Protein AF-A0A972YXL7-F1 (afdb_monomer)

Secondary structure (DSSP, 8-state):
--HHHHHHHHHSSSS--------PPPS--EEEEEEEEEEEEEEE-S-BS--EEEEEETTTTEEEEEEEESSSSEEEEES-TTSTTEEEEEEEETT-EEEEEEEEEEE----TTB--EEEEEEEEEEEEEETTPPPPPP-GGG-EEEEEEEEPPP--SSEETTEETT-EEEEEPPPTT-EEETTTTEEEEEEEETTEEEEEEEEEEESSSS--SEEPPHHHHTTSTTPPTT-EEEEE-TTEEEEEEEEEEEEEEPPP-HHHHHHHHHHHHHHH--

Mean predicted aligned error: 9.17 Å

Solvent-accessible surface area (backbone atoms only — not comparable to full-atom values): 14787 Å² total; per-residue (Å²): 130,72,66,66,56,54,53,55,66,60,60,69,66,74,73,72,74,72,80,78,76,76,61,76,76,73,92,66,56,34,30,27,40,40,31,41,35,23,43,72,42,72,45,62,47,83,60,43,63,49,72,50,74,41,58,56,11,82,89,78,72,17,28,15,30,46,33,24,9,60,81,82,35,54,27,34,44,31,43,22,83,87,44,35,15,50,38,73,51,68,62,43,46,56,68,46,74,42,78,63,42,40,39,35,37,35,35,37,77,51,66,91,61,33,22,40,63,36,37,36,24,43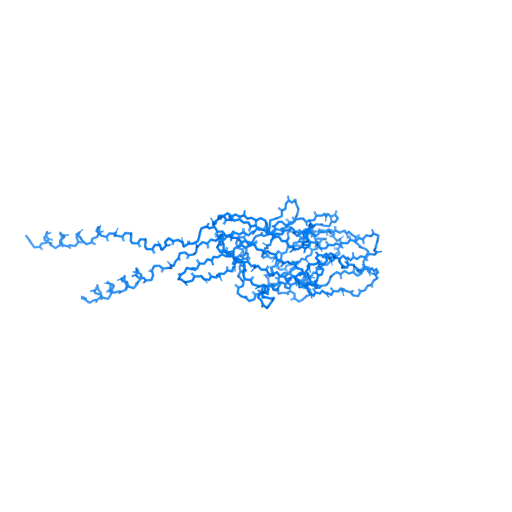,33,37,36,75,50,76,41,51,45,99,50,85,80,76,84,88,60,75,89,69,38,44,50,34,42,32,44,43,34,84,46,68,83,44,89,57,71,39,65,87,41,58,41,26,31,28,39,41,37,51,49,74,37,93,77,49,44,75,40,69,89,79,26,28,40,37,35,74,52,69,59,91,94,46,41,34,36,40,36,39,34,44,44,48,78,81,48,58,51,40,42,30,61,41,42,51,69,50,24,75,73,35,89,90,53,50,78,65,32,38,25,37,43,37,51,67,69,33,76,24,38,28,38,32,30,38,29,41,35,80,49,74,72,76,62,56,68,57,55,50,50,50,50,54,52,49,51,59,67,65,69,114

Structure (mmCIF, N/CA/C/O backbone):
data_AF-A0A972YXL7-F1
#
_entry.id   AF-A0A972YXL7-F1
#
loop_
_atom_site.group_PDB
_atom_site.id
_atom_site.type_symbol
_atom_site.label_atom_id
_atom_site.label_alt_id
_atom_site.label_comp_id
_atom_site.label_asym_id
_atom_site.label_entity_id
_atom_site.label_seq_id
_atom_site.pdbx_PDB_ins_code
_atom_site.Cartn_x
_atom_site.Cartn_y
_atom_site.Cartn_z
_atom_site.occupancy
_atom_site.B_iso_or_equiv
_atom_site.auth_seq_id
_atom_site.auth_comp_id
_atom_site.auth_asym_id
_atom_site.auth_atom_id
_atom_site.pdbx_PDB_model_num
ATOM 1 N N . MET A 1 1 ? -70.924 -20.366 12.756 1.00 48.38 1 MET A N 1
ATOM 2 C CA . MET A 1 1 ? -70.260 -19.704 13.907 1.00 48.38 1 MET A CA 1
ATOM 3 C C . MET A 1 1 ? -68.876 -20.276 14.280 1.00 48.38 1 MET A C 1
ATOM 5 O O . MET A 1 1 ? -68.254 -19.732 15.182 1.00 48.38 1 MET A O 1
ATOM 9 N N . ASN A 1 2 ? -68.352 -21.305 13.585 1.00 50.56 2 ASN A N 1
ATOM 10 C CA . ASN A 1 2 ? -67.048 -21.934 13.899 1.00 50.56 2 ASN A CA 1
ATOM 11 C C . ASN A 1 2 ? -65.896 -21.585 12.935 1.00 50.56 2 ASN A C 1
ATOM 13 O O . ASN A 1 2 ? -64.737 -21.816 13.260 1.00 50.56 2 ASN A O 1
ATOM 17 N N . THR A 1 3 ? -66.183 -21.009 11.769 1.00 49.25 3 THR A N 1
ATOM 18 C CA . THR A 1 3 ? -65.178 -20.580 10.777 1.00 49.25 3 THR A CA 1
ATOM 19 C C . THR A 1 3 ? -64.685 -19.152 11.020 1.00 49.25 3 THR A C 1
ATOM 21 O O . THR A 1 3 ? -63.499 -18.880 10.868 1.00 49.25 3 THR A O 1
ATOM 24 N N . LEU A 1 4 ? -65.556 -18.268 11.517 1.00 41.12 4 LEU A N 1
ATOM 25 C CA . LEU A 1 4 ? -65.207 -16.882 11.847 1.00 41.12 4 LEU A CA 1
ATOM 26 C C . LEU A 1 4 ? -64.297 -16.778 13.087 1.00 41.12 4 LEU A C 1
ATOM 28 O O . LEU A 1 4 ? -63.376 -15.971 13.105 1.00 41.12 4 LEU A O 1
ATOM 32 N N . LYS A 1 5 ? -64.475 -17.660 14.085 1.00 39.97 5 LYS A N 1
ATOM 33 C CA . LYS A 1 5 ? -63.556 -17.751 15.236 1.00 39.97 5 LYS A CA 1
ATOM 34 C C . LYS A 1 5 ? -62.147 -18.186 14.813 1.00 39.97 5 LYS A C 1
ATOM 36 O O . LYS A 1 5 ? -61.184 -17.612 15.303 1.00 39.97 5 LYS A O 1
ATOM 41 N N . LYS A 1 6 ? -62.023 -19.125 13.863 1.00 43.28 6 LYS A N 1
ATOM 42 C CA . LYS A 1 6 ? -60.723 -19.607 13.356 1.00 43.28 6 LYS A CA 1
ATOM 43 C C . LYS A 1 6 ? -59.966 -18.547 12.552 1.00 43.28 6 LYS A C 1
ATOM 45 O O . LYS A 1 6 ? -58.754 -18.451 12.695 1.00 43.28 6 LYS A O 1
ATOM 50 N N . PHE A 1 7 ? -60.670 -17.721 11.778 1.00 40.91 7 PHE A N 1
ATOM 51 C CA . PHE A 1 7 ? -60.048 -16.600 11.065 1.00 40.91 7 PHE A CA 1
ATOM 52 C C . PHE A 1 7 ? -59.564 -15.500 12.016 1.00 40.91 7 PHE A C 1
ATOM 54 O O . PHE A 1 7 ? -58.480 -14.962 11.825 1.00 40.91 7 PHE A O 1
ATOM 61 N N . ILE A 1 8 ? -60.307 -15.226 13.092 1.00 44.31 8 ILE A N 1
ATOM 62 C CA . ILE A 1 8 ? -59.910 -14.217 14.084 1.00 44.31 8 ILE A CA 1
ATOM 63 C C . ILE A 1 8 ? -58.722 -14.698 14.936 1.00 44.31 8 ILE A C 1
ATOM 65 O O . ILE A 1 8 ? -57.873 -13.888 15.278 1.00 44.31 8 ILE A O 1
ATOM 69 N N . THR A 1 9 ? -58.589 -16.005 15.211 1.00 40.81 9 THR A N 1
ATOM 70 C CA . THR A 1 9 ? -57.415 -16.525 15.952 1.00 40.81 9 THR A CA 1
ATOM 71 C C . THR A 1 9 ? -56.149 -16.615 15.086 1.00 40.81 9 THR A C 1
ATOM 73 O O . THR A 1 9 ? -55.045 -16.600 15.619 1.00 40.81 9 THR A O 1
ATOM 76 N N . ALA A 1 10 ? -56.289 -16.699 13.758 1.00 40.53 10 ALA A N 1
ATOM 77 C CA . ALA A 1 10 ? -55.160 -16.717 12.823 1.00 40.53 10 ALA A CA 1
ATOM 78 C C . ALA A 1 10 ? -54.667 -15.305 12.452 1.00 40.53 10 ALA A C 1
ATOM 80 O O . ALA A 1 10 ? -53.487 -15.131 12.163 1.00 40.53 10 ALA A O 1
ATOM 81 N N . LEU A 1 11 ? -55.543 -14.293 12.499 1.00 39.03 11 LEU A N 1
ATOM 82 C CA . LEU A 1 11 ? -55.212 -12.916 12.114 1.00 39.03 11 LEU A CA 1
ATOM 83 C C . LEU A 1 11 ? -54.627 -12.072 13.263 1.00 39.03 11 LEU A C 1
ATOM 85 O O . LEU A 1 11 ? -54.026 -11.035 13.014 1.00 39.03 11 LEU A O 1
ATOM 89 N N . THR A 1 12 ? -54.743 -12.511 14.522 1.00 40.06 12 THR A N 1
ATOM 90 C CA . THR A 1 12 ? -54.124 -11.815 15.669 1.00 40.06 12 THR A CA 1
ATOM 91 C C . THR A 1 12 ? -52.661 -12.194 15.915 1.00 40.06 12 THR A C 1
ATOM 93 O O . THR A 1 12 ? -52.016 -11.570 16.751 1.00 40.06 12 THR A O 1
ATOM 96 N N . LEU A 1 13 ? -52.115 -13.188 15.202 1.00 42.44 13 LEU A N 1
ATOM 97 C CA . LEU A 1 13 ? -50.692 -13.554 15.288 1.00 42.44 13 LEU A CA 1
ATOM 98 C C . LEU A 1 13 ? -49.829 -12.929 14.180 1.00 42.44 13 LEU A C 1
ATOM 100 O O . LEU A 1 13 ? -48.608 -12.962 14.284 1.00 42.44 13 LEU A O 1
ATOM 104 N N . SER A 1 14 ? -50.429 -12.340 13.139 1.00 43.50 14 SER A N 1
ATOM 105 C CA . SER A 1 14 ? -49.696 -11.795 11.984 1.00 43.50 14 SER A CA 1
ATOM 106 C C . SER A 1 14 ? -49.304 -10.318 12.111 1.00 43.50 14 SER A C 1
ATOM 108 O O . SER A 1 14 ? -48.671 -9.785 11.207 1.00 43.50 14 SER A O 1
ATOM 110 N N . THR A 1 15 ? -49.672 -9.635 13.200 1.00 43.59 15 THR A N 1
ATOM 111 C CA . THR A 1 15 ? -49.356 -8.207 13.421 1.00 43.59 15 THR A CA 1
ATOM 112 C C . THR A 1 15 ? -48.372 -7.956 14.562 1.00 43.59 15 THR A C 1
ATOM 114 O O . THR A 1 15 ? -48.060 -6.807 14.853 1.00 43.59 15 THR A O 1
ATOM 117 N N . LEU A 1 16 ? -47.820 -9.005 15.177 1.00 45.50 16 LEU A N 1
ATOM 118 C CA . LEU A 1 16 ? -46.659 -8.902 16.069 1.00 45.50 16 LEU A CA 1
ATOM 119 C C . LEU A 1 16 ? -45.368 -9.026 15.251 1.00 45.50 16 LEU A C 1
ATOM 121 O O . LEU A 1 16 ? -44.485 -9.820 15.555 1.00 45.50 16 LEU A O 1
ATOM 125 N N . GLY A 1 17 ? -45.262 -8.216 14.197 1.00 43.78 17 GLY A N 1
ATOM 126 C CA . GLY A 1 17 ? -43.979 -7.867 13.603 1.00 43.78 17 GLY A CA 1
ATOM 127 C C . GLY A 1 17 ? -43.253 -6.929 14.560 1.00 43.78 17 GLY A C 1
ATOM 128 O O . GLY A 1 17 ? -43.110 -5.745 14.276 1.00 43.78 17 GLY A O 1
ATOM 129 N N . PHE A 1 18 ? -42.858 -7.432 15.731 1.00 47.66 18 PHE A N 1
ATOM 130 C CA . PHE A 1 18 ? -41.833 -6.764 16.512 1.00 47.66 18 PHE A CA 1
ATOM 131 C C . PHE A 1 18 ? -40.569 -6.812 15.659 1.00 47.66 18 PHE A C 1
ATOM 133 O O . PHE A 1 18 ? -39.918 -7.851 15.546 1.00 47.66 18 PHE A O 1
ATOM 140 N N . ALA A 1 19 ? -40.244 -5.691 15.023 1.00 42.94 19 ALA A N 1
ATOM 141 C CA . ALA A 1 19 ? -38.894 -5.437 14.565 1.00 42.94 19 ALA A CA 1
ATOM 142 C C . ALA A 1 19 ? -38.017 -5.343 15.822 1.00 42.94 19 ALA A C 1
ATOM 144 O O . ALA A 1 19 ? -37.804 -4.268 16.374 1.00 42.94 19 ALA A O 1
ATOM 145 N N . PHE A 1 20 ? -37.579 -6.492 16.338 1.00 45.75 20 PHE A N 1
ATOM 146 C CA . PHE A 1 20 ? -36.504 -6.548 17.314 1.00 45.75 20 PHE A CA 1
ATOM 147 C C . PHE A 1 20 ? -35.211 -6.247 16.562 1.00 45.75 20 PHE A C 1
ATOM 149 O O . PHE A 1 20 ? -34.500 -7.151 16.137 1.00 45.75 20 PHE A O 1
ATOM 156 N N . THR A 1 21 ? -34.912 -4.967 16.358 1.00 43.88 21 THR A N 1
ATOM 157 C CA . THR A 1 21 ? -33.550 -4.549 16.038 1.00 43.88 21 THR A CA 1
ATOM 158 C C . THR A 1 21 ? -32.798 -4.478 17.360 1.00 43.88 21 THR A C 1
ATOM 160 O O . THR A 1 21 ? -32.650 -3.411 17.951 1.00 43.88 21 THR A O 1
ATOM 163 N N . THR A 1 22 ? -32.358 -5.622 17.885 1.00 45.38 22 THR A N 1
ATOM 164 C CA . THR A 1 22 ? -31.311 -5.623 18.912 1.00 45.38 22 THR A CA 1
ATOM 165 C C . THR A 1 22 ? -29.985 -5.341 18.210 1.00 45.38 22 THR A C 1
ATOM 167 O O . THR A 1 22 ? -29.153 -6.228 18.073 1.00 45.38 22 THR A O 1
ATOM 170 N N . SER A 1 23 ? -29.811 -4.131 17.675 1.00 54.62 23 SER A N 1
ATOM 171 C CA . SER A 1 23 ? -28.472 -3.635 17.376 1.00 54.62 23 SER A CA 1
ATOM 172 C C . SER A 1 23 ? -27.938 -3.101 18.694 1.00 54.62 23 SER A C 1
ATOM 174 O O . SER A 1 23 ? -28.459 -2.104 19.204 1.00 54.62 23 SER A O 1
ATOM 176 N N . ALA A 1 24 ? -26.959 -3.782 19.284 1.00 58.47 24 ALA A N 1
ATOM 177 C CA . ALA A 1 24 ? -26.226 -3.192 20.389 1.00 58.47 24 ALA A CA 1
ATOM 178 C C . ALA A 1 24 ? -25.654 -1.854 19.892 1.00 58.47 24 ALA A C 1
ATOM 180 O O . ALA A 1 24 ? -25.037 -1.798 18.828 1.00 58.47 24 ALA A O 1
ATOM 181 N N . THR A 1 25 ? -25.935 -0.756 20.598 1.00 64.50 25 THR A N 1
ATOM 182 C CA . THR A 1 25 ? -25.314 0.534 20.280 1.00 64.50 25 THR A CA 1
ATOM 183 C C . THR A 1 25 ? -23.801 0.360 20.379 1.00 64.50 25 THR A C 1
ATOM 185 O O . THR A 1 25 ? -23.355 -0.217 21.377 1.00 64.50 25 THR A O 1
ATOM 188 N N . PRO A 1 26 ? -23.012 0.804 19.383 1.00 71.25 26 PRO A N 1
ATOM 189 C CA . PRO A 1 26 ? -21.565 0.666 19.450 1.00 71.25 26 PRO A CA 1
ATOM 190 C C . PRO A 1 26 ? -21.050 1.365 20.708 1.00 71.25 26 PRO A C 1
ATOM 192 O O . PRO A 1 26 ? -21.468 2.481 21.016 1.00 71.25 26 PRO A O 1
ATOM 195 N N . ILE A 1 27 ? -20.172 0.689 21.451 1.00 76.88 27 ILE A N 1
ATOM 196 C CA . ILE A 1 27 ? -19.577 1.250 22.673 1.00 76.88 27 ILE A CA 1
ATOM 197 C C . ILE A 1 27 ? -18.654 2.421 22.326 1.00 76.88 27 ILE A C 1
ATOM 199 O O . ILE A 1 27 ? -18.584 3.388 23.081 1.00 76.88 27 ILE A O 1
ATOM 203 N N . TYR A 1 28 ? -17.968 2.338 21.184 1.00 84.56 28 TYR A N 1
ATOM 204 C CA . TYR A 1 28 ? -17.015 3.342 20.737 1.00 84.56 28 TYR A CA 1
ATOM 205 C C . TYR A 1 28 ? -17.452 3.925 19.400 1.00 84.56 28 TYR A C 1
ATOM 207 O O . TYR A 1 28 ? -17.693 3.200 18.433 1.00 84.56 28 TYR A O 1
ATOM 215 N N . THR A 1 29 ? -17.566 5.249 19.365 1.00 89.75 29 THR A N 1
ATOM 216 C CA . THR A 1 29 ? -17.952 6.017 18.177 1.00 89.75 29 THR A CA 1
ATOM 217 C C . THR A 1 29 ? -16.828 6.899 17.659 1.00 89.75 29 THR A C 1
ATOM 219 O O . THR A 1 29 ? -16.980 7.455 16.580 1.00 89.75 29 THR A O 1
ATOM 222 N N . GLU A 1 30 ? -15.728 7.020 18.398 1.00 94.50 30 GLU A N 1
ATOM 223 C CA . GLU A 1 30 ? -14.573 7.862 18.083 1.00 94.50 30 GLU A CA 1
ATOM 224 C C . GLU A 1 30 ? -13.282 7.098 18.399 1.00 94.50 30 GLU A C 1
ATOM 226 O O . GLU A 1 30 ? -13.242 6.305 19.351 1.00 94.50 30 GLU A O 1
ATOM 231 N N . TRP A 1 31 ? -12.247 7.322 17.592 1.00 95.50 31 TRP A N 1
ATOM 232 C CA . TRP A 1 31 ? -11.001 6.561 17.631 1.00 95.50 31 TRP A CA 1
ATOM 233 C C . TRP A 1 31 ? -9.775 7.463 17.522 1.00 95.50 31 TRP A C 1
ATOM 235 O O . TRP A 1 31 ? -9.729 8.331 16.654 1.00 95.50 31 TRP A O 1
ATOM 245 N N . ASP A 1 32 ? -8.757 7.167 18.323 1.00 96.88 32 ASP A N 1
ATOM 246 C CA . ASP A 1 32 ? -7.414 7.715 18.145 1.00 96.88 32 ASP A CA 1
ATOM 247 C C . ASP A 1 32 ? -6.551 6.647 17.467 1.00 96.88 32 ASP A C 1
ATOM 249 O O . ASP A 1 32 ? -6.650 5.449 17.774 1.00 96.88 32 ASP A O 1
ATOM 253 N N . PHE A 1 33 ? -5.692 7.063 16.541 1.00 95.81 33 PHE A N 1
ATOM 254 C CA . PHE A 1 33 ? -4.835 6.149 15.799 1.00 95.81 33 PHE A CA 1
ATOM 255 C C . PHE A 1 33 ? -3.408 6.663 15.611 1.00 95.81 33 PHE A C 1
ATOM 257 O O . PHE A 1 33 ? -3.151 7.861 15.501 1.00 95.81 33 PHE A O 1
ATOM 264 N N . ILE A 1 34 ? -2.481 5.711 15.511 1.00 96.25 34 ILE A N 1
ATOM 265 C CA . ILE A 1 34 ? -1.103 5.909 15.057 1.00 96.25 34 ILE A CA 1
ATOM 266 C C . ILE A 1 34 ? -0.843 4.876 13.964 1.00 96.25 34 ILE A C 1
ATOM 268 O O . ILE A 1 34 ? -1.092 3.685 14.158 1.00 96.25 34 ILE A O 1
ATOM 272 N N . VAL A 1 35 ? -0.359 5.334 12.818 1.00 96.12 35 VAL A N 1
ATOM 273 C CA . VAL A 1 35 ? 0.025 4.507 11.677 1.00 96.12 35 VAL A CA 1
ATOM 274 C C . VAL A 1 35 ? 1.515 4.694 11.455 1.00 96.12 35 VAL A C 1
ATOM 276 O O . VAL A 1 35 ? 1.951 5.806 11.172 1.00 96.12 35 VAL A O 1
ATOM 279 N N . ASP A 1 36 ? 2.270 3.605 11.536 1.00 96.88 36 ASP A N 1
ATOM 280 C CA . ASP A 1 36 ? 3.679 3.547 11.150 1.00 96.88 36 ASP A CA 1
ATOM 281 C C . ASP A 1 36 ? 3.836 2.639 9.934 1.00 96.88 36 ASP A C 1
ATOM 283 O O . ASP A 1 36 ? 3.397 1.492 9.969 1.00 96.88 36 ASP A O 1
ATOM 287 N N . SER A 1 37 ? 4.447 3.130 8.856 1.00 96.62 37 SER A N 1
ATOM 288 C CA . SER A 1 37 ? 4.656 2.380 7.613 1.00 96.62 37 SER A CA 1
ATOM 289 C C . SER A 1 37 ? 6.073 2.537 7.074 1.00 96.62 37 SER A C 1
ATOM 291 O O . SER A 1 37 ? 6.611 3.641 7.069 1.00 96.62 37 SER A O 1
ATOM 293 N N . ALA A 1 38 ? 6.674 1.443 6.598 1.00 97.50 38 ALA A N 1
ATOM 294 C CA . ALA A 1 38 ? 7.997 1.445 5.970 1.00 97.50 38 ALA A CA 1
ATOM 295 C C . ALA A 1 38 ? 8.243 0.202 5.103 1.00 97.50 38 ALA A C 1
ATOM 297 O O . ALA A 1 38 ? 7.632 -0.849 5.304 1.00 97.50 38 ALA A O 1
ATOM 298 N N . PHE A 1 39 ? 9.191 0.301 4.173 1.00 98.00 39 PHE A N 1
ATOM 299 C CA . PHE A 1 39 ? 9.651 -0.811 3.346 1.00 98.00 39 PHE A CA 1
ATOM 300 C C . PHE A 1 39 ? 10.686 -1.647 4.104 1.00 98.00 39 PHE A C 1
ATOM 302 O O . PHE A 1 39 ? 11.881 -1.359 4.099 1.00 98.00 39 PHE A O 1
ATOM 309 N N . THR A 1 40 ? 10.229 -2.698 4.780 1.00 97.56 40 THR A N 1
ATOM 310 C CA . THR A 1 40 ? 11.071 -3.544 5.649 1.00 97.56 40 THR A CA 1
ATOM 311 C C . THR A 1 40 ? 11.829 -4.636 4.899 1.00 97.56 40 THR A C 1
ATOM 313 O O . THR A 1 40 ? 12.722 -5.271 5.456 1.00 97.56 40 THR A O 1
ATOM 316 N N . SER A 1 41 ? 11.461 -4.885 3.645 1.00 97.69 41 SER A N 1
ATOM 317 C CA . SER A 1 41 ? 12.193 -5.750 2.725 1.00 97.69 41 SER A CA 1
ATOM 318 C C . SER A 1 41 ? 12.046 -5.206 1.314 1.00 97.69 41 SER A C 1
ATOM 320 O O . SER A 1 41 ? 11.005 -4.645 0.980 1.00 97.69 41 SER A O 1
ATOM 322 N N . PHE A 1 42 ? 13.083 -5.339 0.497 1.00 97.94 42 PHE A N 1
ATOM 323 C CA . PHE A 1 42 ? 13.057 -4.959 -0.908 1.00 97.94 42 PHE A CA 1
ATOM 324 C C . PHE A 1 42 ? 14.208 -5.630 -1.652 1.00 97.94 42 PHE A C 1
ATOM 326 O O . PHE A 1 42 ? 15.246 -5.961 -1.073 1.00 97.94 42 PHE A O 1
ATOM 333 N N . ALA A 1 43 ? 14.009 -5.836 -2.946 1.00 97.44 43 ALA A N 1
ATOM 334 C CA . ALA A 1 43 ? 15.013 -6.348 -3.860 1.00 97.44 43 ALA A CA 1
ATOM 335 C C . ALA A 1 43 ? 14.887 -5.630 -5.199 1.00 97.44 43 ALA A C 1
ATOM 337 O O . ALA A 1 43 ? 13.788 -5.272 -5.619 1.00 97.44 43 ALA A O 1
ATOM 338 N N . TYR A 1 44 ? 16.021 -5.456 -5.867 1.00 96.94 44 TYR A N 1
ATOM 339 C CA . TYR A 1 44 ? 16.102 -4.861 -7.193 1.00 96.94 44 TYR A CA 1
ATOM 340 C C . TYR A 1 44 ? 16.577 -5.900 -8.196 1.00 96.94 44 TYR A C 1
ATOM 342 O O . TYR A 1 44 ? 17.315 -6.830 -7.848 1.00 96.94 44 TYR A O 1
ATOM 350 N N . THR A 1 45 ? 16.198 -5.706 -9.451 1.00 95.38 45 THR A N 1
ATOM 351 C CA . THR A 1 45 ? 16.713 -6.497 -10.560 1.00 95.38 45 THR A CA 1
ATOM 352 C C . THR A 1 45 ? 18.218 -6.288 -10.748 1.00 95.38 45 THR A C 1
ATOM 354 O O . THR A 1 45 ? 18.833 -5.336 -10.254 1.00 95.38 45 THR A O 1
ATOM 357 N N . ALA A 1 46 ? 18.846 -7.221 -11.464 1.00 92.00 46 ALA A N 1
ATOM 358 C CA . ALA A 1 46 ? 20.191 -7.001 -11.976 1.00 92.00 46 ALA A CA 1
ATOM 359 C C . ALA A 1 46 ? 20.149 -5.966 -13.112 1.00 92.00 46 ALA A C 1
ATOM 361 O O . ALA A 1 46 ? 19.210 -5.960 -13.900 1.00 92.00 46 ALA A O 1
ATOM 362 N N . GLY A 1 47 ? 21.184 -5.135 -13.207 1.00 89.75 47 GLY A N 1
ATOM 363 C CA . GLY A 1 47 ? 21.281 -4.059 -14.191 1.00 89.75 47 GLY A CA 1
ATOM 364 C C . GLY A 1 47 ? 22.340 -3.034 -13.795 1.00 89.75 47 GLY A C 1
ATOM 365 O O . GLY A 1 47 ? 23.051 -3.218 -12.798 1.00 89.75 47 GLY A O 1
ATOM 366 N N . ASP A 1 48 ? 22.406 -1.952 -14.556 1.00 88.81 48 ASP A N 1
ATOM 367 C CA . ASP A 1 48 ? 23.244 -0.780 -14.321 1.00 88.81 48 ASP A CA 1
ATOM 368 C C . ASP A 1 48 ? 22.496 0.305 -13.525 1.00 88.81 48 ASP A C 1
ATOM 370 O O . ASP A 1 48 ? 21.302 0.212 -13.259 1.00 88.81 48 ASP A O 1
ATOM 374 N N . GLY A 1 49 ? 23.199 1.348 -13.090 1.00 88.38 49 GLY A N 1
ATOM 375 C CA . GLY A 1 49 ? 22.602 2.423 -12.294 1.00 88.38 49 GLY A CA 1
ATOM 376 C C . GLY A 1 49 ? 22.643 2.179 -10.784 1.00 88.38 49 GLY A C 1
ATOM 377 O O . GLY A 1 49 ? 23.357 1.301 -10.282 1.00 88.38 49 GLY A O 1
ATOM 378 N N . ALA A 1 50 ? 21.928 3.022 -10.044 1.00 88.50 50 ALA A N 1
ATOM 379 C CA . ALA A 1 50 ? 21.986 3.072 -8.591 1.00 88.50 50 ALA A CA 1
ATOM 380 C C . ALA A 1 50 ? 20.598 3.091 -7.964 1.00 88.50 50 ALA A C 1
ATOM 382 O O . ALA A 1 50 ? 19.662 3.711 -8.468 1.00 88.50 50 ALA A O 1
ATOM 383 N N . THR A 1 51 ? 20.519 2.449 -6.808 1.00 94.56 51 THR A N 1
ATOM 384 C CA . THR A 1 51 ? 19.347 2.459 -5.947 1.00 94.56 51 THR A CA 1
ATOM 385 C C . THR A 1 51 ? 19.618 3.373 -4.765 1.00 94.56 51 THR A C 1
ATOM 387 O O . THR A 1 51 ? 20.776 3.626 -4.414 1.00 94.56 51 THR A O 1
ATOM 390 N N . ASN A 1 52 ? 18.558 3.924 -4.193 1.00 94.38 52 ASN A N 1
ATOM 391 C CA . ASN A 1 52 ? 18.671 4.787 -3.033 1.00 94.38 52 ASN A CA 1
ATOM 392 C C . ASN A 1 52 ? 17.459 4.606 -2.129 1.00 94.38 52 ASN A C 1
ATOM 394 O O . ASN A 1 52 ? 16.328 4.873 -2.533 1.00 94.38 52 ASN A O 1
ATOM 398 N N . GLU A 1 53 ? 17.715 4.185 -0.899 1.00 96.06 53 GLU A N 1
ATOM 399 C CA . GLU A 1 53 ? 16.710 4.022 0.138 1.00 96.06 53 GLU A CA 1
ATOM 400 C C . GLU A 1 53 ? 16.903 5.101 1.195 1.00 96.06 53 GLU A C 1
ATOM 402 O O . GLU A 1 53 ? 18.003 5.296 1.714 1.00 96.06 53 GLU A O 1
ATOM 407 N N . THR A 1 54 ? 15.846 5.858 1.482 1.00 95.44 54 THR A N 1
ATOM 408 C CA . THR A 1 54 ? 15.958 7.031 2.355 1.00 95.44 54 THR A CA 1
ATOM 409 C C . THR A 1 54 ? 14.749 7.198 3.262 1.00 95.44 54 THR A C 1
ATOM 411 O O . THR A 1 54 ? 13.709 6.561 3.077 1.00 95.44 54 THR A O 1
ATOM 414 N N . MET A 1 55 ? 14.907 8.119 4.219 1.00 93.12 55 MET A N 1
ATOM 415 C CA . MET A 1 55 ? 13.867 8.572 5.139 1.00 93.12 55 MET A CA 1
ATOM 416 C C . MET A 1 55 ? 13.317 7.423 5.981 1.00 93.12 55 MET A C 1
ATOM 418 O O . MET A 1 55 ? 12.237 6.904 5.726 1.00 93.12 55 MET A O 1
ATOM 422 N N . ASP A 1 56 ? 14.067 7.018 6.998 1.00 96.50 56 ASP A N 1
ATOM 423 C CA . ASP A 1 56 ? 13.676 5.872 7.814 1.00 96.50 56 ASP A CA 1
ATOM 424 C C . ASP A 1 56 ? 12.519 6.213 8.758 1.00 96.50 56 ASP A C 1
ATOM 426 O O . ASP A 1 56 ? 12.546 7.223 9.471 1.00 96.50 56 ASP A O 1
ATOM 430 N N . ASN A 1 57 ? 11.522 5.328 8.811 1.00 97.44 57 ASN A N 1
ATOM 431 C CA . ASN A 1 57 ? 10.548 5.332 9.891 1.00 97.44 57 ASN A CA 1
ATOM 432 C C . ASN A 1 57 ? 11.260 4.959 11.197 1.00 97.44 57 ASN A C 1
ATOM 434 O O . ASN A 1 57 ? 11.976 3.958 11.272 1.00 97.44 57 ASN A O 1
ATOM 438 N N . ILE A 1 58 ? 11.046 5.756 12.244 1.00 95.38 58 ILE A N 1
ATOM 439 C CA . ILE A 1 58 ? 11.769 5.611 13.513 1.00 95.38 58 ILE A CA 1
ATOM 440 C C . ILE A 1 58 ? 11.413 4.297 14.218 1.00 95.38 58 ILE A C 1
ATOM 442 O O . ILE A 1 58 ? 12.290 3.662 14.803 1.00 95.38 58 ILE A O 1
ATOM 446 N N . LEU A 1 59 ? 10.141 3.892 14.177 1.00 95.94 59 LEU A N 1
ATOM 447 C CA . LEU A 1 59 ? 9.652 2.717 14.892 1.00 95.94 59 LEU A CA 1
ATOM 448 C C . LEU A 1 59 ? 10.040 1.412 14.184 1.00 95.94 59 LEU A C 1
ATOM 450 O O . LEU A 1 59 ? 10.470 0.461 14.835 1.00 95.94 59 LEU A O 1
ATOM 454 N N . LEU A 1 60 ? 9.892 1.374 12.859 1.00 96.25 60 LEU A N 1
ATOM 455 C CA . LEU A 1 60 ? 10.178 0.205 12.024 1.00 96.25 60 LEU A CA 1
ATOM 456 C C . LEU A 1 60 ? 11.654 0.105 11.621 1.00 96.25 60 LEU A C 1
ATOM 458 O O . LEU A 1 60 ? 12.092 -0.958 11.184 1.00 96.25 60 LEU A O 1
ATOM 462 N N . THR A 1 61 ? 12.437 1.175 11.798 1.00 96.56 61 THR A N 1
ATOM 463 C CA . THR A 1 61 ? 13.871 1.249 11.455 1.00 96.56 61 THR A CA 1
ATOM 464 C C . THR A 1 61 ? 14.156 0.847 10.005 1.00 96.56 61 THR A C 1
ATOM 466 O O . THR A 1 61 ? 15.093 0.106 9.717 1.00 96.56 61 THR A O 1
ATOM 469 N N . ALA A 1 62 ? 13.293 1.298 9.097 1.00 97.50 62 ALA A N 1
ATOM 470 C CA . ALA A 1 62 ? 13.295 0.917 7.691 1.00 97.50 62 ALA A CA 1
ATOM 471 C C . ALA A 1 62 ? 12.924 2.121 6.809 1.00 97.50 62 ALA A C 1
ATOM 473 O O . ALA A 1 62 ? 12.189 3.000 7.277 1.00 97.50 62 ALA A O 1
ATOM 474 N N . PRO A 1 63 ? 13.403 2.168 5.554 1.00 97.94 63 PRO A N 1
ATOM 475 C CA . PRO A 1 63 ? 13.191 3.303 4.665 1.00 97.94 63 PRO A CA 1
ATOM 476 C C . PRO A 1 63 ? 11.720 3.459 4.287 1.00 97.94 63 PRO A C 1
ATOM 478 O O . PRO A 1 63 ? 10.971 2.487 4.180 1.00 97.94 63 PRO A O 1
ATOM 481 N N . THR A 1 64 ? 11.312 4.694 4.023 1.00 97.75 64 THR A N 1
ATOM 482 C CA . THR A 1 64 ? 9.965 5.022 3.526 1.00 97.75 64 THR A CA 1
ATOM 483 C C . THR A 1 64 ? 9.968 5.492 2.075 1.00 97.75 64 THR A C 1
ATOM 485 O O . THR A 1 64 ? 8.904 5.701 1.493 1.00 97.75 64 THR A O 1
ATOM 488 N N . ILE A 1 65 ? 11.158 5.607 1.479 1.00 97.25 65 ILE A N 1
ATOM 489 C CA . ILE A 1 65 ? 11.362 5.919 0.069 1.00 97.25 65 ILE A CA 1
ATOM 490 C C . ILE A 1 65 ? 12.331 4.900 -0.525 1.00 97.25 65 ILE A C 1
ATOM 492 O O . ILE A 1 65 ? 13.438 4.731 -0.009 1.00 97.25 65 ILE A O 1
ATOM 496 N N . LEU A 1 66 ? 11.928 4.276 -1.630 1.00 97.69 66 LEU A N 1
ATOM 497 C CA . LEU A 1 66 ? 12.778 3.460 -2.496 1.00 97.69 66 LEU A CA 1
ATOM 498 C C . LEU A 1 66 ? 12.912 4.168 -3.846 1.00 97.69 66 LEU A C 1
ATOM 500 O O . LEU A 1 66 ? 11.908 4.578 -4.420 1.00 97.69 66 LEU A O 1
ATOM 504 N N . ALA A 1 67 ? 14.126 4.309 -4.367 1.00 96.69 67 ALA A N 1
ATOM 505 C CA . ALA A 1 67 ? 14.373 4.899 -5.681 1.00 96.69 67 ALA A CA 1
ATOM 506 C C . ALA A 1 67 ? 15.340 4.042 -6.498 1.00 96.69 67 ALA A C 1
ATOM 508 O O . ALA A 1 67 ? 16.270 3.444 -5.951 1.00 96.69 67 ALA A O 1
ATOM 509 N N . TRP A 1 68 ? 15.131 4.000 -7.812 1.00 96.69 68 TRP A N 1
ATOM 510 C CA . TRP A 1 68 ? 15.907 3.199 -8.759 1.00 96.69 68 TRP A CA 1
ATOM 511 C C . TRP A 1 68 ? 16.067 3.915 -10.105 1.00 96.69 68 TRP A C 1
ATOM 513 O O . TRP A 1 68 ? 15.440 4.944 -10.338 1.00 96.69 68 TRP A O 1
ATOM 523 N N . GLY A 1 69 ? 16.950 3.411 -10.972 1.00 93.31 69 GLY A N 1
ATOM 524 C CA . GLY A 1 69 ? 17.327 4.044 -12.243 1.00 93.31 69 GLY A CA 1
ATOM 525 C C . GLY A 1 69 ? 18.821 4.377 -12.347 1.00 93.31 69 GLY A C 1
ATOM 526 O O . GLY A 1 69 ? 19.653 3.850 -11.606 1.00 93.31 69 GLY A O 1
ATOM 527 N N . ASP A 1 70 ? 19.187 5.273 -13.264 1.00 85.31 70 ASP A N 1
ATOM 528 C CA . ASP A 1 70 ? 20.583 5.546 -13.656 1.00 85.31 70 ASP A CA 1
ATOM 529 C C . ASP A 1 70 ? 21.202 6.803 -13.001 1.00 85.31 70 ASP A C 1
ATOM 531 O O . ASP A 1 70 ? 22.240 7.295 -13.443 1.00 85.31 70 ASP A O 1
ATOM 535 N N . GLN A 1 71 ? 20.586 7.303 -11.922 1.00 74.62 71 GLN A N 1
ATOM 536 C CA . GLN A 1 71 ? 20.889 8.569 -11.220 1.00 74.62 71 GLN A CA 1
ATOM 537 C C . GLN A 1 71 ? 20.567 9.861 -11.985 1.00 74.62 71 GLN A C 1
ATOM 539 O O . GLN A 1 71 ? 20.586 10.931 -11.374 1.00 74.62 71 GLN A O 1
ATOM 544 N N . VAL A 1 72 ? 20.269 9.795 -13.283 1.00 83.50 72 VAL A N 1
ATOM 545 C CA . VAL A 1 72 ? 19.829 10.954 -14.075 1.00 83.50 72 VAL A CA 1
ATOM 546 C C . VAL A 1 72 ? 18.315 10.913 -14.245 1.00 83.50 72 VAL A C 1
ATOM 548 O O . VAL A 1 72 ? 17.637 11.902 -13.965 1.00 83.50 72 VAL A O 1
ATOM 551 N N . SER A 1 73 ? 17.796 9.751 -14.631 1.00 88.06 73 SER A N 1
ATOM 552 C CA . SER A 1 73 ? 16.382 9.401 -14.614 1.00 88.06 73 SER A CA 1
ATOM 553 C C . SER A 1 73 ? 16.149 8.395 -13.494 1.00 88.06 73 SER A C 1
ATOM 555 O O . SER A 1 73 ? 16.766 7.327 -13.477 1.00 88.06 73 SER A O 1
ATOM 557 N N . GLN A 1 74 ? 15.277 8.733 -12.543 1.00 93.19 74 GLN A N 1
ATOM 558 C CA . GLN A 1 74 ? 14.941 7.833 -11.444 1.00 93.19 74 GLN A CA 1
ATOM 559 C C . GLN A 1 74 ? 13.438 7.738 -11.233 1.00 93.19 74 GLN A C 1
ATOM 561 O O . GLN A 1 74 ? 12.772 8.758 -11.043 1.00 93.19 74 GLN A O 1
ATOM 566 N N . SER A 1 75 ? 12.957 6.499 -11.208 1.00 97.00 75 SER A N 1
ATOM 567 C CA . SER A 1 75 ? 11.650 6.157 -10.664 1.00 97.00 75 SER A CA 1
ATOM 568 C C . SER A 1 75 ? 11.759 5.996 -9.148 1.00 97.00 75 SER A C 1
ATOM 570 O O . SER A 1 75 ? 12.833 5.704 -8.603 1.00 97.00 75 SER A O 1
ATOM 572 N N . SER A 1 76 ? 10.662 6.237 -8.434 1.00 96.62 76 SER A N 1
ATOM 573 C CA . SER A 1 76 ? 10.647 6.097 -6.978 1.00 96.62 76 SER A CA 1
ATOM 574 C C . SER A 1 76 ? 9.278 5.772 -6.417 1.00 96.62 76 SER A C 1
ATOM 576 O O . SER A 1 76 ? 8.256 6.199 -6.948 1.00 96.62 76 SER A O 1
ATOM 578 N N . LEU A 1 77 ? 9.286 5.061 -5.293 1.00 97.06 77 LEU A N 1
ATOM 579 C CA . LEU A 1 77 ? 8.125 4.733 -4.484 1.00 97.06 77 LEU A CA 1
ATOM 580 C C . LEU A 1 77 ? 8.276 5.361 -3.094 1.00 97.06 77 LEU A C 1
ATOM 582 O O . LEU A 1 77 ? 9.206 5.032 -2.360 1.00 97.06 77 LEU A O 1
ATOM 586 N N . ASP A 1 78 ? 7.360 6.256 -2.737 1.00 96.00 78 ASP A N 1
ATOM 587 C CA . ASP A 1 78 ? 7.352 7.016 -1.482 1.00 96.00 78 ASP A CA 1
ATOM 588 C C . ASP A 1 78 ? 6.031 6.779 -0.739 1.00 96.00 78 ASP A C 1
ATOM 590 O O . ASP A 1 78 ? 4.962 7.014 -1.295 1.00 96.00 78 ASP A O 1
ATOM 594 N N . ILE A 1 79 ? 6.097 6.314 0.512 1.00 93.69 79 ILE A N 1
ATOM 595 C CA . ILE A 1 79 ? 4.938 6.208 1.425 1.00 93.69 79 ILE A CA 1
ATOM 596 C C . ILE A 1 79 ? 4.988 7.252 2.553 1.00 93.69 79 ILE A C 1
ATOM 598 O O . ILE A 1 79 ? 4.072 7.384 3.364 1.00 93.69 79 ILE A O 1
ATOM 602 N N . SER A 1 80 ? 6.087 7.996 2.628 1.00 83.25 80 SER A N 1
ATOM 603 C CA . SER A 1 80 ? 6.356 8.986 3.656 1.00 83.25 80 SER A CA 1
ATOM 604 C C . SER A 1 80 ? 5.556 10.255 3.408 1.00 83.25 80 SER A C 1
ATOM 606 O O . SER A 1 80 ? 4.923 10.768 4.329 1.00 83.25 80 SER A O 1
ATOM 608 N N . SER A 1 81 ? 5.590 10.798 2.187 1.00 76.88 81 SER A N 1
ATOM 609 C CA . SER A 1 81 ? 5.144 12.164 1.876 1.00 76.88 81 SER A CA 1
ATOM 610 C C . SER A 1 81 ? 5.611 13.227 2.895 1.00 76.88 81 SER A C 1
ATOM 612 O O . SER A 1 81 ? 4.912 14.198 3.179 1.00 76.88 81 SER A O 1
ATOM 614 N N . GLY A 1 82 ? 6.794 13.031 3.493 1.00 77.50 82 GLY A N 1
ATOM 615 C CA . GLY A 1 82 ? 7.354 13.908 4.531 1.00 77.50 82 GLY A CA 1
ATOM 616 C C . GLY A 1 82 ? 6.972 13.568 5.980 1.00 77.50 82 GLY A C 1
ATOM 617 O O . GLY A 1 82 ? 7.466 14.220 6.896 1.00 77.50 82 GLY A O 1
ATOM 618 N N . SER A 1 83 ? 6.159 12.535 6.210 1.00 90.38 83 SER A N 1
ATOM 619 C CA . SER A 1 83 ? 5.767 12.063 7.551 1.00 90.38 83 SER A CA 1
ATOM 620 C C . SER A 1 83 ? 6.728 11.045 8.176 1.00 90.38 83 SER A C 1
ATOM 622 O O . SER A 1 83 ? 6.506 10.600 9.297 1.00 90.38 83 SER A O 1
ATOM 624 N N . LEU A 1 84 ? 7.773 10.621 7.448 1.00 93.69 84 LEU A N 1
ATOM 625 C CA . LEU A 1 84 ? 8.601 9.455 7.810 1.00 93.69 84 LEU A CA 1
ATOM 626 C C . LEU A 1 84 ? 7.760 8.183 8.027 1.00 93.69 84 LEU A C 1
ATOM 628 O O . LEU A 1 84 ? 8.104 7.317 8.831 1.00 93.69 84 LEU A O 1
ATOM 632 N N . GLY A 1 85 ? 6.624 8.096 7.330 1.00 93.12 85 GLY A N 1
ATOM 633 C CA . GLY A 1 85 ? 5.681 6.993 7.449 1.00 93.12 85 GLY A CA 1
ATOM 634 C C . GLY A 1 85 ? 4.943 6.955 8.786 1.00 93.12 85 GLY A C 1
ATOM 635 O O . GLY A 1 85 ? 4.359 5.922 9.076 1.00 93.12 85 GLY A O 1
ATOM 636 N N . ASN A 1 86 ? 4.985 8.020 9.597 1.00 96.19 86 ASN A N 1
ATOM 637 C CA . ASN A 1 86 ? 4.268 8.122 10.866 1.00 96.19 86 ASN A CA 1
ATOM 638 C C . ASN A 1 86 ? 3.133 9.150 10.755 1.00 96.19 86 ASN A C 1
ATOM 640 O O . ASN A 1 86 ? 3.380 10.348 10.616 1.00 96.19 86 ASN A O 1
ATOM 644 N N . ILE A 1 87 ? 1.889 8.686 10.831 1.00 95.94 87 ILE A N 1
ATOM 645 C CA . ILE A 1 87 ? 0.695 9.535 10.819 1.00 95.94 87 ILE A CA 1
ATOM 646 C C . ILE A 1 87 ? -0.132 9.246 12.065 1.00 95.94 87 ILE A C 1
ATOM 648 O O . ILE A 1 87 ? -0.401 8.092 12.392 1.00 95.94 87 ILE A O 1
ATOM 652 N N . THR A 1 88 ? -0.574 10.302 12.739 1.00 96.19 88 THR A N 1
ATOM 653 C CA . THR A 1 88 ? -1.449 10.215 13.909 1.00 96.19 88 THR A CA 1
ATOM 654 C C . THR A 1 88 ? -2.751 10.956 13.654 1.00 96.19 88 THR A C 1
ATOM 656 O O . THR A 1 88 ? -2.771 11.955 12.932 1.00 96.19 88 THR A O 1
ATOM 659 N N . GLY A 1 89 ? -3.827 10.510 14.286 1.00 95.69 89 GLY A N 1
ATOM 660 C CA . GLY A 1 89 ? -5.084 11.242 14.314 1.00 95.69 89 GLY A CA 1
ATOM 661 C C . GLY A 1 89 ? -5.856 10.954 15.588 1.00 95.69 89 GLY A C 1
ATOM 662 O O . GLY A 1 89 ? -5.721 9.878 16.167 1.00 95.69 89 GLY A O 1
ATOM 663 N N . ASP A 1 90 ? -6.665 11.926 15.986 1.00 96.56 90 ASP A N 1
ATOM 664 C CA . ASP A 1 90 ? -7.431 11.908 17.226 1.00 96.56 90 ASP A CA 1
ATOM 665 C C . ASP A 1 90 ? -8.919 12.126 16.925 1.00 96.56 90 ASP A C 1
ATOM 667 O O . ASP A 1 90 ? -9.272 12.764 15.925 1.00 96.56 90 ASP A O 1
ATOM 671 N N . ASP A 1 91 ? -9.779 11.601 17.797 1.00 95.31 91 ASP A N 1
ATOM 672 C CA . ASP A 1 91 ? -11.234 11.776 17.782 1.00 95.31 91 ASP A CA 1
ATOM 673 C C . ASP A 1 91 ? -11.890 11.448 16.416 1.00 95.31 91 ASP A C 1
ATOM 675 O O . ASP A 1 91 ? -12.875 12.073 16.016 1.00 95.31 91 ASP A O 1
ATOM 679 N N . LEU A 1 92 ? -11.368 10.461 15.669 1.00 95.88 92 LEU A N 1
ATOM 680 C CA . LEU A 1 92 ? -11.905 10.057 14.363 1.00 95.88 92 LEU A CA 1
ATOM 681 C C . LEU A 1 92 ? -13.308 9.450 14.524 1.00 95.88 92 LEU A C 1
ATOM 683 O O . LEU A 1 92 ? -13.420 8.339 15.056 1.00 95.88 92 LEU A O 1
ATOM 687 N N . PRO A 1 93 ? -14.380 10.077 14.005 1.00 95.31 93 PRO A N 1
ATOM 688 C CA . PRO A 1 93 ? -15.720 9.529 14.156 1.00 95.31 93 PRO A CA 1
ATOM 689 C C . PRO A 1 93 ? -15.910 8.272 13.301 1.00 95.31 93 PRO A C 1
ATOM 691 O O . PRO A 1 93 ? -15.536 8.233 12.127 1.00 95.31 93 PRO A O 1
ATOM 694 N N . SER A 1 94 ? -16.559 7.249 13.854 1.00 91.56 94 SER A N 1
ATOM 695 C CA . SER A 1 94 ? -16.865 6.008 13.140 1.00 91.56 94 SER A CA 1
ATOM 696 C C . SER A 1 94 ? -17.689 6.285 11.877 1.00 91.56 94 SER A C 1
ATOM 698 O O . SER A 1 94 ? -18.627 7.082 11.882 1.00 91.56 94 SER A O 1
ATOM 700 N N . GLY A 1 95 ? -17.315 5.629 10.779 1.00 92.69 95 GLY A N 1
ATOM 701 C CA . GLY A 1 95 ? -17.869 5.848 9.443 1.00 92.69 95 GLY A CA 1
ATOM 702 C C . GLY A 1 95 ? -17.268 7.039 8.692 1.00 92.69 95 GLY A C 1
ATOM 703 O O . GLY A 1 95 ? -17.607 7.237 7.529 1.00 92.69 95 GLY A O 1
ATOM 704 N N . THR A 1 96 ? -16.371 7.813 9.311 1.00 96.44 96 THR A N 1
ATOM 705 C CA . THR A 1 96 ? -15.630 8.885 8.632 1.00 96.44 96 THR A CA 1
ATOM 706 C C . THR A 1 96 ? -14.337 8.336 8.044 1.00 96.44 96 THR A C 1
ATOM 708 O O . THR A 1 96 ? -13.600 7.621 8.722 1.00 96.44 96 THR A O 1
ATOM 711 N N . ALA A 1 97 ? -14.061 8.687 6.788 1.00 96.19 97 ALA A N 1
ATOM 712 C CA . ALA A 1 97 ? -12.805 8.366 6.127 1.00 96.19 97 ALA A CA 1
ATOM 713 C C . ALA A 1 97 ? -11.721 9.397 6.481 1.00 96.19 97 ALA A C 1
ATOM 715 O O . ALA A 1 97 ? -11.963 10.604 6.408 1.00 96.19 97 ALA A O 1
ATOM 716 N N . VAL A 1 98 ? -10.515 8.930 6.799 1.00 96.50 98 VAL A N 1
ATOM 717 C CA . VAL A 1 98 ? -9.328 9.763 7.046 1.00 96.50 98 VAL A CA 1
ATOM 718 C C . VAL A 1 98 ? -8.142 9.258 6.235 1.00 96.50 98 VAL A C 1
ATOM 720 O O . VAL A 1 98 ? -7.988 8.056 6.040 1.00 96.50 98 VAL A O 1
ATOM 723 N N . GLN A 1 99 ? -7.296 10.165 5.755 1.00 95.25 99 GLN A N 1
ATOM 724 C CA . GLN A 1 99 ? -6.068 9.780 5.069 1.00 95.25 99 GLN A CA 1
ATOM 725 C C . GLN A 1 99 ? -5.018 9.327 6.092 1.00 95.25 99 GLN A C 1
ATOM 727 O O . GLN A 1 99 ? -4.659 10.088 6.988 1.00 95.25 99 GLN A O 1
ATOM 732 N N . THR A 1 100 ? -4.510 8.107 5.940 1.00 93.56 100 THR A N 1
ATOM 733 C CA . THR A 1 100 ? -3.496 7.513 6.827 1.00 93.56 100 THR A CA 1
ATOM 734 C C . THR A 1 100 ? -2.122 7.391 6.184 1.00 93.56 100 THR A C 1
ATOM 736 O O . THR A 1 100 ? -1.137 7.218 6.894 1.00 93.56 100 THR A O 1
ATOM 739 N N . ALA A 1 101 ? -2.039 7.507 4.859 1.00 92.75 101 ALA A N 1
ATOM 740 C CA . ALA A 1 101 ? -0.786 7.625 4.125 1.00 92.75 101 ALA A CA 1
ATOM 741 C C . ALA A 1 101 ? -1.013 8.277 2.752 1.00 92.75 101 ALA A C 1
ATOM 743 O O . ALA A 1 101 ? -2.144 8.373 2.260 1.00 92.75 101 ALA A O 1
ATOM 744 N N . LEU A 1 102 ? 0.072 8.718 2.120 1.00 92.75 102 LEU A N 1
ATOM 745 C CA . LEU A 1 102 ? 0.108 9.081 0.706 1.00 92.75 102 LEU A CA 1
ATOM 746 C C . LEU A 1 102 ? 1.175 8.221 0.038 1.00 92.75 102 LEU A C 1
ATOM 748 O O . LEU A 1 102 ? 2.355 8.360 0.348 1.00 92.75 102 LEU A O 1
ATOM 752 N N . LEU A 1 103 ? 0.747 7.335 -0.856 1.00 93.75 103 LEU A N 1
ATOM 753 C CA . LEU A 1 103 ? 1.651 6.565 -1.697 1.00 93.75 103 LEU A CA 1
ATOM 754 C C . LEU A 1 103 ? 1.884 7.338 -2.993 1.00 93.75 103 LEU A C 1
ATOM 756 O O . LEU A 1 103 ? 0.930 7.672 -3.695 1.00 93.75 103 LEU A O 1
ATOM 760 N N . ILE A 1 104 ? 3.142 7.593 -3.323 1.00 94.94 104 ILE A N 1
ATOM 761 C CA . ILE A 1 104 ? 3.550 8.270 -4.547 1.00 94.94 104 ILE A CA 1
ATOM 762 C C . ILE A 1 104 ? 4.475 7.339 -5.315 1.00 94.94 104 ILE A C 1
ATOM 764 O O . ILE A 1 104 ? 5.526 6.950 -4.810 1.00 94.94 104 ILE A O 1
ATOM 768 N N . HIS A 1 105 ? 4.094 7.006 -6.544 1.00 95.94 105 HIS A N 1
ATOM 769 C CA . HIS A 1 105 ? 4.998 6.401 -7.509 1.00 95.94 105 HIS A CA 1
ATOM 770 C C . HIS A 1 105 ? 5.366 7.438 -8.568 1.00 95.94 105 HIS A C 1
ATOM 772 O O . HIS A 1 105 ? 4.550 7.786 -9.427 1.00 95.94 105 HIS A O 1
ATOM 778 N N . ASN A 1 106 ? 6.597 7.937 -8.509 1.00 95.44 106 ASN A N 1
ATOM 779 C CA . ASN A 1 106 ? 7.161 8.703 -9.609 1.00 95.44 106 ASN A CA 1
ATOM 780 C C . ASN A 1 106 ? 7.609 7.699 -10.660 1.00 95.44 106 ASN A C 1
ATOM 782 O O . ASN A 1 106 ? 8.677 7.114 -10.510 1.00 95.44 106 ASN A O 1
ATOM 786 N N . ASN A 1 107 ? 6.783 7.492 -11.684 1.00 95.25 107 ASN A N 1
ATOM 787 C CA . ASN A 1 107 ? 7.156 6.642 -12.797 1.00 95.25 107 ASN A CA 1
ATOM 788 C C . ASN A 1 107 ? 7.864 7.492 -13.856 1.00 95.25 107 ASN A C 1
ATOM 790 O O . ASN A 1 107 ? 7.221 8.296 -14.536 1.00 95.25 107 ASN A O 1
ATOM 794 N N . ILE A 1 108 ? 9.181 7.352 -13.972 1.00 94.75 108 ILE A N 1
ATOM 795 C CA . ILE A 1 108 ? 10.021 8.106 -14.897 1.00 94.75 108 ILE A CA 1
ATOM 796 C C . ILE A 1 108 ? 10.722 7.133 -15.835 1.00 94.75 108 ILE A C 1
ATOM 798 O O . ILE A 1 108 ? 11.360 6.197 -15.378 1.00 94.75 108 ILE A O 1
ATOM 802 N N . SER A 1 109 ? 10.728 7.433 -17.135 1.00 94.00 109 SER A N 1
ATOM 803 C CA . SER A 1 109 ? 11.442 6.600 -18.105 1.00 94.00 109 SER A CA 1
ATOM 804 C C . SER A 1 109 ? 12.921 6.478 -17.762 1.00 94.00 109 SER A C 1
ATOM 806 O O . SER A 1 109 ? 13.688 7.446 -17.850 1.00 94.00 109 SER A O 1
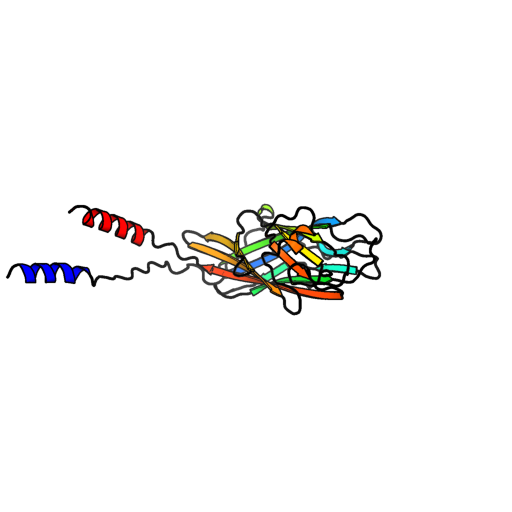ATOM 808 N N . ILE A 1 110 ? 13.307 5.257 -17.414 1.00 93.44 110 ILE A N 1
ATOM 809 C CA . ILE A 1 110 ? 14.687 4.846 -17.193 1.00 93.44 110 ILE A CA 1
ATOM 810 C C . ILE A 1 110 ? 15.218 4.063 -18.407 1.00 93.44 110 ILE A C 1
ATOM 812 O O . ILE A 1 110 ? 14.436 3.486 -19.165 1.00 93.44 110 ILE A O 1
ATOM 816 N N . PRO A 1 111 ? 16.544 4.039 -18.636 1.00 92.00 111 PRO A N 1
ATOM 817 C CA . PRO A 1 111 ? 17.143 3.194 -19.670 1.00 92.00 111 PRO A CA 1
ATOM 818 C C . PRO A 1 111 ? 16.884 1.695 -19.449 1.00 92.00 111 PRO A C 1
ATOM 820 O O . PRO A 1 111 ? 16.917 1.241 -18.307 1.00 92.00 111 PRO A O 1
ATOM 823 N N . ASP A 1 112 ? 16.750 0.924 -20.535 1.00 87.69 112 ASP A N 1
ATOM 824 C CA . ASP A 1 112 ? 16.396 -0.511 -20.516 1.00 87.69 112 ASP A CA 1
ATOM 825 C C . ASP A 1 112 ? 17.319 -1.394 -19.652 1.00 87.69 112 ASP A C 1
ATOM 827 O O . ASP A 1 112 ? 16.861 -2.370 -19.060 1.00 87.69 112 ASP A O 1
ATOM 831 N N . ASP A 1 113 ? 18.611 -1.061 -19.567 1.00 89.38 113 ASP A N 1
ATOM 832 C CA . ASP A 1 113 ? 19.602 -1.828 -18.798 1.00 89.38 113 ASP A CA 1
ATOM 833 C C . ASP A 1 113 ? 19.660 -1.416 -17.312 1.00 89.38 113 ASP A C 1
ATOM 835 O O . ASP A 1 113 ? 20.485 -1.936 -16.558 1.00 89.38 113 ASP A O 1
ATOM 839 N N . SER A 1 114 ? 18.818 -0.475 -16.868 1.00 92.94 114 SER A N 1
ATOM 840 C CA . SER A 1 114 ? 18.836 0.033 -15.491 1.00 92.94 114 SER A CA 1
ATOM 841 C C . SER A 1 114 ? 18.304 -0.989 -14.491 1.00 92.94 114 SER A C 1
ATOM 843 O O . SER A 1 114 ? 17.386 -1.757 -14.774 1.00 92.94 114 SER A O 1
ATOM 845 N N . LYS A 1 115 ? 18.820 -0.941 -13.263 1.00 93.62 115 LYS A N 1
ATOM 846 C CA . LYS A 1 115 ? 18.196 -1.590 -12.112 1.00 93.62 115 LYS A CA 1
ATOM 847 C C . LYS A 1 115 ? 16.862 -0.925 -11.817 1.00 93.62 115 LYS A C 1
ATOM 849 O O . LYS A 1 115 ? 16.780 0.302 -11.743 1.00 93.62 115 LYS A O 1
ATOM 854 N N . PHE A 1 116 ? 15.865 -1.749 -11.540 1.00 94.94 116 PHE A N 1
ATOM 855 C CA . PHE A 1 116 ? 14.564 -1.322 -11.048 1.00 94.94 116 PHE A CA 1
ATOM 856 C C . PHE A 1 116 ? 14.104 -2.218 -9.904 1.00 94.94 116 PHE A C 1
ATOM 858 O O . PHE A 1 116 ? 14.696 -3.272 -9.651 1.00 94.94 116 PHE A O 1
ATOM 865 N N . LEU A 1 117 ? 13.108 -1.761 -9.148 1.00 97.00 117 LEU A N 1
ATOM 866 C CA . LEU A 1 117 ? 12.542 -2.544 -8.053 1.00 97.00 117 LEU A CA 1
ATOM 867 C C . LEU A 1 117 ? 11.998 -3.876 -8.606 1.00 97.00 117 LEU A C 1
ATOM 869 O O . LEU A 1 117 ? 11.473 -3.936 -9.704 1.00 97.00 117 LEU A O 1
ATOM 873 N N . ASP A 1 118 ? 12.160 -4.976 -7.891 1.00 96.12 118 ASP A N 1
ATOM 874 C CA . ASP A 1 118 ? 11.576 -6.268 -8.289 1.00 96.12 118 ASP A CA 1
ATOM 875 C C . ASP A 1 118 ? 10.481 -6.642 -7.295 1.00 96.12 118 ASP A C 1
ATOM 877 O O . ASP A 1 118 ? 9.326 -6.893 -7.639 1.00 96.12 118 ASP A O 1
ATOM 881 N N . THR A 1 119 ? 10.831 -6.565 -6.013 1.00 97.62 119 THR A N 1
ATOM 882 C CA . THR A 1 119 ? 9.917 -6.859 -4.914 1.00 97.62 119 THR A CA 1
ATOM 883 C C . THR A 1 119 ? 10.107 -5.876 -3.776 1.00 97.62 119 THR A C 1
ATOM 885 O O . THR A 1 119 ? 11.231 -5.435 -3.529 1.00 97.62 119 THR A O 1
ATOM 888 N N . ALA A 1 120 ? 9.049 -5.612 -3.019 1.00 98.12 120 ALA A N 1
ATOM 889 C CA . ALA A 1 120 ? 9.122 -4.916 -1.739 1.00 98.12 120 ALA A CA 1
ATOM 890 C C . ALA A 1 120 ? 8.116 -5.502 -0.746 1.00 98.12 120 ALA A C 1
ATOM 892 O O . ALA A 1 120 ? 7.105 -6.060 -1.147 1.00 98.12 120 ALA A O 1
ATOM 893 N N . THR A 1 121 ? 8.359 -5.328 0.545 1.00 97.88 121 THR A N 1
ATOM 894 C CA . THR A 1 121 ? 7.382 -5.587 1.602 1.00 97.88 121 THR A CA 1
ATOM 895 C C . THR A 1 121 ? 7.130 -4.278 2.328 1.00 97.88 121 THR A C 1
ATOM 897 O O . THR A 1 121 ? 8.019 -3.762 3.012 1.00 97.88 121 THR A O 1
ATOM 900 N N . LEU A 1 122 ? 5.918 -3.745 2.182 1.00 96.88 122 LEU A N 1
ATOM 901 C CA . LEU A 1 122 ? 5.450 -2.602 2.953 1.00 96.88 122 LEU A CA 1
ATOM 902 C C . LEU A 1 122 ? 4.877 -3.116 4.275 1.00 96.88 122 LEU A C 1
ATOM 904 O O . LEU A 1 122 ? 3.822 -3.749 4.294 1.00 96.88 122 LEU A O 1
ATOM 908 N N . SER A 1 123 ? 5.582 -2.854 5.372 1.00 96.38 123 SER A N 1
ATOM 909 C CA . SER A 1 123 ? 5.083 -3.146 6.712 1.00 96.38 123 SER A CA 1
ATOM 910 C C . SER A 1 123 ? 4.343 -1.942 7.264 1.00 96.38 123 SER A C 1
ATOM 912 O O . SER A 1 123 ? 4.902 -0.848 7.288 1.00 96.38 123 SER A O 1
ATOM 914 N N . THR A 1 124 ? 3.128 -2.163 7.760 1.00 94.94 124 THR A N 1
ATOM 915 C CA . THR A 1 124 ? 2.287 -1.141 8.384 1.00 94.94 124 THR A CA 1
ATOM 916 C C . THR A 1 124 ? 1.810 -1.609 9.755 1.00 94.94 124 THR A C 1
ATOM 918 O O . THR A 1 124 ? 1.139 -2.635 9.878 1.00 94.94 124 THR A O 1
ATOM 921 N N . LEU A 1 125 ? 2.118 -0.842 10.798 1.00 94.81 125 LEU A N 1
ATOM 922 C CA . LEU A 1 125 ? 1.571 -1.014 12.137 1.00 94.81 125 LEU A CA 1
ATOM 923 C C . LEU A 1 125 ? 0.494 0.042 12.381 1.00 94.81 125 LEU A C 1
ATOM 925 O O . LEU A 1 125 ? 0.784 1.234 12.417 1.00 94.81 125 LEU A O 1
ATOM 929 N N . LEU A 1 126 ? -0.738 -0.412 12.597 1.00 94.00 126 LEU A N 1
ATOM 930 C CA . LEU A 1 126 ? -1.834 0.421 13.077 1.00 94.00 126 LEU A CA 1
ATOM 931 C C . LEU A 1 126 ? -2.015 0.192 14.577 1.00 94.00 126 LEU A C 1
ATOM 933 O O . LEU A 1 126 ? -2.392 -0.898 15.012 1.00 94.00 126 LEU A O 1
ATOM 937 N N . GLN A 1 127 ? -1.772 1.227 15.372 1.00 94.62 127 GLN A N 1
ATOM 938 C CA . GLN A 1 127 ? -2.238 1.289 16.749 1.00 94.62 127 GLN A CA 1
ATOM 939 C C . GLN A 1 127 ? -3.563 2.034 16.762 1.00 94.62 127 GLN A C 1
ATOM 941 O O . GLN A 1 127 ? -3.637 3.177 16.323 1.00 94.62 127 GLN A O 1
ATOM 946 N N . LEU A 1 128 ? -4.599 1.381 17.272 1.00 93.62 128 LEU A N 1
ATOM 947 C CA . LEU A 1 128 ? -5.950 1.915 17.298 1.00 93.62 128 LEU A CA 1
ATOM 948 C C . LEU A 1 128 ? -6.523 1.765 18.703 1.00 93.62 128 LEU A C 1
ATOM 950 O O . LEU A 1 128 ? -6.515 0.666 19.263 1.00 93.62 128 LEU A O 1
ATOM 954 N N . VAL A 1 129 ? -7.017 2.861 19.269 1.00 93.88 129 VAL A N 1
ATOM 955 C CA . VAL A 1 129 ? -7.653 2.883 20.589 1.00 93.88 129 VAL A CA 1
ATOM 956 C C . VAL A 1 129 ? -8.919 3.736 20.545 1.00 93.88 129 VAL A C 1
ATOM 958 O O . VAL A 1 129 ? -9.026 4.632 19.709 1.00 93.88 129 VAL A O 1
ATOM 961 N N . PRO A 1 130 ? -9.905 3.482 21.419 1.00 93.44 130 PRO A N 1
ATOM 962 C CA . PRO A 1 130 ? -11.008 4.416 21.589 1.00 93.44 130 PRO A CA 1
ATOM 963 C C . PRO A 1 130 ? -10.495 5.805 21.956 1.00 93.44 130 PRO A C 1
ATOM 965 O O . PRO A 1 130 ? -9.542 5.905 22.732 1.00 93.44 130 PRO A O 1
ATOM 968 N N . ALA A 1 131 ? -11.158 6.846 21.457 1.00 93.69 131 ALA A N 1
ATOM 969 C CA . ALA A 1 131 ? -10.762 8.223 21.722 1.00 93.69 131 ALA A CA 1
ATOM 970 C C . ALA A 1 131 ? -10.523 8.485 23.217 1.00 93.69 131 ALA A C 1
ATOM 972 O O . ALA A 1 131 ? -11.263 7.991 24.079 1.00 93.69 131 ALA A O 1
ATOM 973 N N . ASN A 1 132 ? -9.495 9.275 23.527 1.00 90.81 132 ASN A N 1
ATOM 974 C CA . ASN A 1 132 ? -9.077 9.625 24.887 1.00 90.81 132 ASN A CA 1
ATOM 975 C C . ASN A 1 132 ? -8.564 8.436 25.727 1.00 90.81 132 ASN A C 1
ATOM 977 O O . ASN A 1 132 ? -8.501 8.512 26.960 1.00 90.81 132 ASN A O 1
ATOM 981 N N . THR A 1 133 ? -8.172 7.336 25.081 1.00 93.00 133 THR A N 1
ATOM 982 C CA . THR A 1 133 ? -7.535 6.183 25.733 1.00 93.00 133 THR A CA 1
ATOM 983 C C . THR A 1 133 ? -6.028 6.211 25.474 1.00 93.00 133 THR A C 1
ATOM 985 O O . THR A 1 133 ? -5.609 6.424 24.342 1.00 93.00 133 THR A O 1
ATOM 988 N N . PRO A 1 134 ? -5.168 5.974 26.479 1.00 93.88 134 PRO A N 1
ATOM 989 C CA . PRO A 1 134 ? -3.730 5.927 26.245 1.00 93.88 134 PRO A CA 1
ATOM 990 C C . PRO A 1 134 ? -3.345 4.755 25.334 1.00 93.88 134 PRO A C 1
ATOM 992 O O . PRO A 1 134 ? -3.783 3.619 25.544 1.00 93.88 134 PRO A O 1
ATOM 995 N N . PHE A 1 135 ? -2.463 5.019 24.368 1.00 94.06 135 PHE A N 1
ATOM 996 C CA . PHE A 1 135 ? -1.909 3.978 23.510 1.00 94.06 135 PHE A CA 1
ATOM 997 C C . PHE A 1 135 ? -1.076 2.970 24.318 1.00 94.06 135 PHE A C 1
ATOM 999 O O . PHE A 1 135 ? -0.244 3.369 25.143 1.00 94.06 135 PHE A O 1
ATOM 1006 N N . PRO A 1 136 ? -1.247 1.658 24.077 1.00 91.75 136 PRO A N 1
ATOM 1007 C CA . PRO A 1 136 ? -0.308 0.665 24.578 1.00 91.75 136 PRO A CA 1
ATOM 1008 C C . PRO A 1 136 ? 1.055 0.820 23.888 1.00 91.75 136 PRO A C 1
ATOM 1010 O O . PRO A 1 136 ? 1.176 1.462 22.843 1.00 91.75 136 PRO A O 1
ATOM 1013 N N . ALA A 1 137 ? 2.092 0.192 24.448 1.00 94.19 137 ALA A N 1
ATOM 1014 C CA . ALA A 1 137 ? 3.383 0.110 23.770 1.00 94.19 137 ALA A CA 1
ATOM 1015 C C . ALA A 1 137 ? 3.235 -0.606 22.408 1.00 94.19 137 ALA A C 1
ATOM 1017 O O . ALA A 1 137 ? 2.507 -1.604 22.337 1.00 94.19 137 ALA A O 1
ATOM 1018 N N . PRO A 1 138 ? 3.917 -0.138 21.345 1.00 93.56 138 PRO A N 1
ATOM 1019 C CA . PRO A 1 138 ? 3.829 -0.756 20.027 1.00 93.56 138 PRO A CA 1
ATOM 1020 C C . PRO A 1 138 ? 4.348 -2.196 20.058 1.00 93.56 138 PRO A C 1
ATOM 1022 O O . PRO A 1 138 ? 5.405 -2.487 20.621 1.00 93.56 138 PRO A O 1
ATOM 1025 N N . VAL A 1 139 ? 3.608 -3.105 19.420 1.00 92.06 139 VAL A N 1
ATOM 1026 C CA . VAL A 1 139 ? 3.983 -4.516 19.270 1.00 92.06 139 VAL A CA 1
ATOM 1027 C C . VAL A 1 139 ? 4.248 -4.781 17.793 1.00 92.06 139 VAL A C 1
ATOM 1029 O O . VAL A 1 139 ? 3.321 -5.035 17.030 1.00 92.06 139 VAL A O 1
ATOM 1032 N N . LEU A 1 140 ? 5.520 -4.740 17.386 1.00 91.12 140 LEU A N 1
ATOM 1033 C CA . LEU A 1 140 ? 5.919 -4.851 15.973 1.00 91.12 140 LEU A CA 1
ATOM 1034 C C . LEU A 1 140 ? 5.485 -6.167 15.309 1.00 91.12 140 LEU A C 1
ATOM 1036 O O . LEU A 1 140 ? 5.280 -6.205 14.103 1.00 91.12 140 LEU A O 1
ATOM 1040 N N . GLY A 1 141 ? 5.290 -7.236 16.089 1.00 88.38 141 GLY A N 1
ATOM 1041 C CA . GLY A 1 141 ? 4.764 -8.509 15.583 1.00 88.38 141 GLY A CA 1
ATOM 1042 C C . GLY A 1 141 ? 3.325 -8.440 15.054 1.00 88.38 141 GLY A C 1
ATOM 1043 O O . GLY A 1 141 ? 2.889 -9.382 14.402 1.00 88.38 141 GLY A O 1
ATOM 1044 N N . ASN A 1 142 ? 2.603 -7.345 15.319 1.00 87.44 142 ASN A N 1
ATOM 1045 C CA . ASN A 1 142 ? 1.259 -7.100 14.799 1.00 87.44 142 ASN A CA 1
ATOM 1046 C C . ASN A 1 142 ? 1.262 -6.270 13.504 1.00 87.44 142 ASN A C 1
ATOM 1048 O O . ASN A 1 142 ? 0.186 -5.982 12.983 1.00 87.44 142 ASN A O 1
ATOM 1052 N N . ALA A 1 143 ? 2.429 -5.846 13.005 1.00 91.69 143 ALA A N 1
ATOM 1053 C CA . ALA A 1 143 ? 2.503 -5.118 11.745 1.00 91.69 143 ALA A CA 1
ATOM 1054 C C . ALA A 1 143 ? 2.024 -6.010 10.590 1.00 91.69 143 ALA A C 1
ATOM 1056 O O . ALA A 1 143 ? 2.420 -7.172 10.470 1.00 91.69 143 ALA A O 1
ATOM 1057 N N . LEU A 1 144 ? 1.166 -5.455 9.739 1.00 92.56 144 LEU A N 1
ATOM 1058 C CA . LEU A 1 144 ? 0.740 -6.092 8.502 1.00 92.56 144 LEU A CA 1
ATOM 1059 C C . LEU A 1 144 ? 1.839 -5.929 7.460 1.00 92.56 144 LEU A C 1
ATOM 1061 O O . LEU A 1 144 ? 2.326 -4.822 7.259 1.00 92.56 144 LEU A O 1
ATOM 1065 N N . ALA A 1 145 ? 2.206 -7.022 6.798 1.00 94.56 145 ALA A N 1
ATOM 1066 C CA . ALA A 1 145 ? 3.197 -7.035 5.732 1.00 94.56 145 ALA A CA 1
ATOM 1067 C C . ALA A 1 145 ? 2.495 -7.228 4.384 1.00 94.56 145 ALA A C 1
ATOM 1069 O O . ALA A 1 145 ? 1.922 -8.286 4.127 1.00 94.56 145 ALA A O 1
ATOM 1070 N N . PHE A 1 146 ? 2.523 -6.201 3.542 1.00 94.94 146 PHE A N 1
ATOM 1071 C CA . PHE A 1 146 ? 2.019 -6.258 2.175 1.00 94.94 146 PHE A CA 1
ATOM 1072 C C . PHE A 1 146 ? 3.192 -6.522 1.237 1.00 94.94 146 PHE A C 1
ATOM 1074 O O . PHE A 1 146 ? 4.013 -5.626 1.020 1.00 94.94 146 PHE A O 1
ATOM 1081 N N . ASP A 1 147 ? 3.283 -7.734 0.685 1.00 96.19 147 ASP A N 1
ATOM 1082 C CA . ASP A 1 147 ? 4.297 -8.012 -0.332 1.00 96.19 147 ASP A CA 1
ATOM 1083 C C . ASP A 1 147 ? 3.840 -7.459 -1.678 1.00 96.19 147 ASP A C 1
ATOM 1085 O O . ASP A 1 147 ? 2.702 -7.663 -2.111 1.00 96.19 147 ASP A O 1
ATOM 1089 N N . ILE A 1 148 ? 4.761 -6.766 -2.325 1.00 97.00 148 ILE A N 1
ATOM 1090 C CA . ILE A 1 148 ? 4.615 -6.057 -3.580 1.00 97.00 148 ILE A CA 1
ATOM 1091 C C . ILE A 1 148 ? 5.521 -6.751 -4.590 1.00 97.00 148 ILE A C 1
ATOM 1093 O O . ILE A 1 148 ? 6.734 -6.830 -4.390 1.00 97.00 148 ILE A O 1
ATOM 1097 N N . LEU A 1 149 ? 4.934 -7.215 -5.687 1.00 97.56 149 LEU A N 1
ATOM 1098 C CA . LEU A 1 149 ? 5.657 -7.543 -6.908 1.00 97.56 149 LEU A CA 1
ATOM 1099 C C . LEU A 1 149 ? 5.561 -6.332 -7.826 1.00 97.56 149 LEU A C 1
ATOM 1101 O O . LEU A 1 149 ? 4.457 -5.872 -8.132 1.00 97.56 149 LEU A O 1
ATOM 1105 N N . PHE A 1 150 ? 6.705 -5.812 -8.248 1.00 97.31 150 PHE A N 1
ATOM 1106 C CA . PHE A 1 150 ? 6.766 -4.667 -9.137 1.00 97.31 150 PHE A CA 1
ATOM 1107 C C . PHE A 1 150 ? 7.279 -5.083 -10.510 1.00 97.31 150 PHE A C 1
ATOM 1109 O O . PHE A 1 150 ? 8.135 -5.955 -10.657 1.00 97.31 150 PHE A O 1
ATOM 1116 N N . LYS A 1 151 ? 6.732 -4.444 -11.540 1.00 96.50 151 LYS A N 1
ATOM 1117 C CA . LYS A 1 151 ? 7.195 -4.598 -12.907 1.00 96.50 151 LYS A CA 1
ATOM 1118 C C . LYS A 1 151 ? 7.331 -3.232 -13.552 1.00 96.50 151 LYS A C 1
ATOM 1120 O O . LYS A 1 151 ? 6.329 -2.661 -13.981 1.00 96.50 151 LYS A O 1
ATOM 1125 N N . GLU A 1 152 ? 8.580 -2.804 -13.706 1.00 95.62 152 GLU A N 1
ATOM 1126 C CA . GLU A 1 152 ? 8.945 -1.797 -14.697 1.00 95.62 152 GLU A CA 1
ATOM 1127 C C . GLU A 1 152 ? 8.702 -2.401 -16.086 1.00 95.62 152 GLU A C 1
ATOM 1129 O O . GLU A 1 152 ? 9.195 -3.493 -16.427 1.00 95.62 152 GLU A O 1
ATOM 1134 N N . THR A 1 153 ? 7.852 -1.754 -16.869 1.00 95.12 153 THR A N 1
ATOM 1135 C CA . THR A 1 153 ? 7.428 -2.253 -18.170 1.00 95.12 153 THR A CA 1
ATOM 1136 C C . THR A 1 153 ? 8.218 -1.613 -19.299 1.00 95.12 153 THR A C 1
ATOM 1138 O O . THR A 1 153 ? 8.707 -0.497 -19.209 1.00 95.12 153 THR A O 1
ATOM 1141 N N . LEU A 1 154 ? 8.334 -2.326 -20.423 1.00 93.50 154 LEU A N 1
ATOM 1142 C CA . LEU A 1 154 ? 8.835 -1.692 -21.637 1.00 93.50 154 LEU A CA 1
ATOM 1143 C C . LEU A 1 154 ? 7.800 -0.674 -22.126 1.00 93.50 154 LEU A C 1
ATOM 1145 O O . LEU A 1 154 ? 6.645 -1.051 -22.366 1.00 93.50 154 LEU A O 1
ATOM 1149 N N . ASN A 1 155 ? 8.254 0.559 -22.363 1.00 92.19 155 ASN A N 1
ATOM 1150 C CA . ASN A 1 155 ? 7.486 1.714 -22.846 1.00 92.19 155 ASN A CA 1
ATOM 1151 C C . ASN A 1 155 ? 6.988 1.555 -24.290 1.00 92.19 155 ASN A C 1
ATOM 1153 O O . ASN A 1 155 ? 7.320 2.307 -25.208 1.00 92.19 155 ASN A O 1
ATOM 1157 N N . THR A 1 156 ? 6.184 0.521 -24.505 1.00 90.38 156 THR A N 1
ATOM 1158 C CA . THR A 1 156 ? 5.666 0.112 -25.805 1.00 90.38 156 THR A CA 1
ATOM 1159 C C . THR A 1 156 ? 4.272 0.692 -26.038 1.00 90.38 156 THR A C 1
ATOM 1161 O O . THR A 1 156 ? 3.440 0.726 -25.125 1.00 90.38 156 THR A O 1
ATOM 1164 N N . PRO A 1 157 ? 3.977 1.153 -27.266 1.00 91.50 157 PRO A N 1
ATOM 1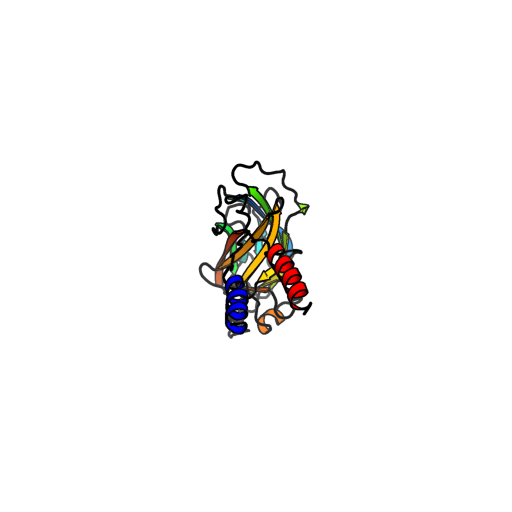165 C CA . PRO A 1 157 ? 2.652 1.656 -27.591 1.00 91.50 157 PRO A CA 1
ATOM 1166 C C . PRO A 1 157 ? 1.630 0.511 -27.621 1.00 91.50 157 PRO A C 1
ATOM 1168 O O . PRO A 1 157 ? 1.936 -0.595 -28.062 1.00 91.50 157 PRO A O 1
ATOM 1171 N N . GLY A 1 158 ? 0.388 0.800 -27.230 1.00 93.00 158 GLY A N 1
ATOM 1172 C CA . GLY A 1 158 ? -0.725 -0.150 -27.288 1.00 93.00 158 GLY A CA 1
ATOM 1173 C C . GLY A 1 158 ? -1.531 -0.203 -25.996 1.00 93.00 158 GLY A C 1
ATOM 1174 O O . GLY A 1 158 ? -1.252 0.533 -25.050 1.00 93.00 158 GLY A O 1
ATOM 1175 N N . LEU A 1 159 ? -2.541 -1.076 -25.978 1.00 93.12 159 LEU A N 1
ATOM 1176 C CA . LEU A 1 159 ? -3.360 -1.359 -24.801 1.00 93.12 159 LEU A CA 1
ATOM 1177 C C . LEU A 1 159 ? -3.188 -2.819 -24.382 1.00 93.12 159 LEU A C 1
ATOM 1179 O O . LEU A 1 159 ? -3.250 -3.717 -25.219 1.00 93.12 159 LEU A O 1
ATOM 1183 N N . CYS A 1 160 ? -3.018 -3.029 -23.084 1.00 90.56 160 CYS A N 1
ATOM 1184 C CA . CYS A 1 160 ? -2.870 -4.318 -22.429 1.00 90.56 160 CYS A CA 1
ATOM 1185 C C . CYS A 1 160 ? -3.930 -4.369 -21.325 1.00 90.56 160 CYS A C 1
ATOM 1187 O O . CYS A 1 160 ? -3.949 -3.493 -20.467 1.00 90.56 160 CYS A O 1
ATOM 1189 N N . GLY A 1 161 ? -4.884 -5.305 -21.382 1.00 88.31 161 GLY A N 1
ATOM 1190 C CA . GLY A 1 161 ? -5.970 -5.363 -20.391 1.00 88.31 161 GLY A CA 1
ATOM 1191 C C . GLY A 1 161 ? -6.790 -4.068 -20.247 1.00 88.31 161 GLY A C 1
ATOM 1192 O O . GLY A 1 161 ? -7.334 -3.803 -19.181 1.00 88.31 161 GLY A O 1
ATOM 1193 N N . GLY A 1 162 ? -6.852 -3.235 -21.295 1.00 88.81 162 GLY A N 1
ATOM 1194 C CA . GLY A 1 162 ? -7.599 -1.970 -21.306 1.00 88.81 162 GLY A CA 1
ATOM 1195 C C . GLY A 1 162 ? -6.839 -0.726 -20.822 1.00 88.81 162 GLY A C 1
ATOM 1196 O O . GLY A 1 162 ? -7.381 0.371 -20.939 1.00 88.81 162 GLY A O 1
ATOM 1197 N N . VAL A 1 163 ? -5.593 -0.859 -20.357 1.00 90.56 163 VAL A N 1
ATOM 1198 C CA . VAL A 1 163 ? -4.706 0.263 -19.980 1.00 90.56 163 VAL A CA 1
ATOM 1199 C C . VAL A 1 163 ? -3.485 0.332 -20.909 1.00 90.56 163 VAL A C 1
ATOM 1201 O O . VAL A 1 163 ? -3.213 -0.647 -21.607 1.00 90.56 163 VAL A O 1
ATOM 1204 N N . PRO A 1 164 ? -2.747 1.456 -20.988 1.00 92.56 164 PRO A N 1
ATOM 1205 C CA . PRO A 1 164 ? -1.533 1.527 -21.799 1.00 92.56 164 PRO A CA 1
ATOM 1206 C C . PRO A 1 164 ? -0.529 0.425 -21.447 1.00 92.56 164 PRO A C 1
ATOM 1208 O O . PRO A 1 164 ? -0.266 0.157 -20.277 1.00 92.56 164 PRO A O 1
ATOM 1211 N N . CYS A 1 165 ? 0.051 -0.217 -22.464 1.00 92.94 165 CYS A N 1
ATOM 1212 C CA . CYS A 1 165 ? 1.014 -1.296 -22.237 1.00 92.94 165 CYS A CA 1
ATOM 1213 C C . CYS A 1 165 ? 2.293 -0.816 -21.541 1.00 92.94 165 CYS A C 1
ATOM 1215 O O . CYS A 1 165 ? 2.865 -1.585 -20.781 1.00 92.94 165 CYS A O 1
ATOM 1217 N N . GLY A 1 166 ? 2.718 0.429 -21.756 1.00 93.19 166 GLY A N 1
ATOM 1218 C CA . GLY A 1 166 ? 3.859 1.023 -21.051 1.00 93.19 166 GLY A CA 1
ATOM 1219 C C . GLY A 1 166 ? 3.568 1.477 -19.618 1.00 93.19 166 GLY A C 1
ATOM 1220 O O . GLY A 1 166 ? 4.399 2.157 -19.043 1.00 93.19 166 GLY A O 1
ATOM 1221 N N . ASN A 1 167 ? 2.390 1.190 -19.053 1.00 94.62 167 ASN A N 1
ATOM 1222 C CA . ASN A 1 167 ? 2.172 1.448 -17.634 1.00 94.62 167 ASN A CA 1
ATOM 1223 C C . ASN A 1 167 ? 2.899 0.404 -16.790 1.00 94.62 167 ASN A C 1
ATOM 1225 O O . ASN A 1 167 ? 2.710 -0.798 -17.011 1.00 94.62 167 ASN A O 1
ATOM 1229 N N . ASP A 1 168 ? 3.589 0.863 -15.752 1.00 96.19 168 ASP A N 1
ATOM 1230 C CA . ASP A 1 168 ? 4.148 -0.032 -14.748 1.00 96.19 168 ASP A CA 1
ATOM 1231 C C . ASP A 1 168 ? 3.079 -0.633 -13.857 1.00 96.19 168 ASP A C 1
ATOM 1233 O O . ASP A 1 168 ? 1.971 -0.104 -13.715 1.00 96.19 168 ASP A O 1
ATOM 1237 N N . ILE A 1 169 ? 3.420 -1.779 -13.275 1.00 96.25 169 ILE A N 1
ATOM 1238 C CA . ILE A 1 169 ? 2.461 -2.654 -12.617 1.00 96.25 169 ILE A CA 1
ATOM 1239 C C . ILE A 1 169 ? 2.940 -2.943 -11.199 1.00 96.25 169 ILE A C 1
ATOM 1241 O O . ILE A 1 169 ? 4.057 -3.413 -10.988 1.00 96.25 169 ILE A O 1
ATOM 1245 N N . PHE A 1 170 ? 2.045 -2.726 -10.240 1.00 96.81 170 PHE A N 1
ATOM 1246 C CA . PHE A 1 170 ? 2.196 -3.164 -8.860 1.00 96.81 170 PHE A CA 1
ATOM 1247 C C . PHE A 1 170 ? 1.171 -4.248 -8.585 1.00 96.81 170 PHE A C 1
ATOM 1249 O O . PHE A 1 170 ? -0.025 -4.027 -8.773 1.00 96.81 170 PHE A O 1
ATOM 1256 N N . ILE A 1 171 ? 1.628 -5.394 -8.098 1.00 96.69 171 ILE A N 1
ATOM 1257 C CA . ILE A 1 171 ? 0.766 -6.462 -7.598 1.00 96.69 171 ILE A CA 1
ATOM 1258 C C . ILE A 1 171 ? 1.008 -6.598 -6.109 1.00 96.69 171 ILE A C 1
ATOM 1260 O O . ILE A 1 171 ? 2.147 -6.704 -5.669 1.00 96.69 171 ILE A O 1
ATOM 1264 N N . MET A 1 172 ? -0.073 -6.603 -5.341 1.00 94.06 172 MET A N 1
ATOM 1265 C CA . MET A 1 172 ? -0.046 -6.679 -3.892 1.00 94.06 172 MET A CA 1
ATOM 1266 C C . MET A 1 172 ? -0.631 -8.006 -3.429 1.00 94.06 172 MET A C 1
ATOM 1268 O O . MET A 1 172 ? -1.709 -8.422 -3.859 1.00 94.06 172 MET A O 1
ATOM 1272 N N . THR A 1 173 ? 0.059 -8.654 -2.501 1.00 90.44 173 THR A N 1
ATOM 1273 C CA . THR A 1 173 ? -0.471 -9.811 -1.783 1.00 90.44 173 THR A CA 1
ATOM 1274 C C . THR A 1 173 ? -1.115 -9.377 -0.471 1.00 90.44 173 THR A C 1
ATOM 1276 O O . THR A 1 173 ? -0.722 -8.387 0.149 1.00 90.44 173 THR A O 1
ATOM 1279 N N . MET A 1 174 ? -2.156 -10.103 -0.068 1.00 88.81 174 MET A N 1
ATOM 1280 C CA . MET A 1 174 ? -2.928 -9.773 1.125 1.00 88.81 174 MET A CA 1
ATOM 1281 C C . MET A 1 174 ? -2.353 -10.501 2.342 1.00 88.81 174 MET A C 1
ATOM 1283 O O . MET A 1 174 ? -2.268 -11.734 2.309 1.00 88.81 174 MET A O 1
ATOM 1287 N N . PRO A 1 175 ? -1.996 -9.791 3.428 1.00 90.62 175 PRO A N 1
ATOM 1288 C CA . PRO A 1 175 ? -1.575 -10.444 4.656 1.00 90.62 175 PRO A CA 1
ATOM 1289 C C . PRO A 1 175 ? -2.732 -11.241 5.284 1.00 90.62 175 PRO A C 1
ATOM 1291 O O . PRO A 1 175 ? -3.910 -10.963 5.027 1.00 90.62 175 PRO A O 1
ATOM 1294 N N . PRO A 1 176 ? -2.433 -12.228 6.149 1.00 88.75 176 PRO A N 1
ATOM 1295 C CA . PRO A 1 176 ? -3.459 -13.012 6.826 1.00 88.75 176 PRO A CA 1
ATOM 1296 C C . PRO A 1 176 ? -4.471 -12.137 7.579 1.00 88.75 176 PRO A C 1
ATOM 1298 O O . PRO A 1 176 ? -4.102 -11.245 8.339 1.00 88.75 176 PRO A O 1
ATOM 1301 N N . GLY A 1 177 ? -5.761 -12.428 7.400 1.00 87.44 177 GLY A N 1
ATOM 1302 C CA . GLY A 1 177 ? -6.849 -11.710 8.072 1.00 87.44 177 GLY A CA 1
ATOM 1303 C C . GLY A 1 177 ? -7.293 -10.414 7.387 1.00 87.44 177 GLY A C 1
ATOM 1304 O O . GLY A 1 177 ? -8.270 -9.822 7.840 1.00 87.44 177 GLY A O 1
ATOM 1305 N N . VAL A 1 178 ? -6.636 -10.003 6.298 1.00 92.50 178 VAL A N 1
ATOM 1306 C CA . VAL A 1 178 ? -7.116 -8.935 5.411 1.00 92.50 178 VAL A CA 1
ATOM 1307 C C . VAL A 1 178 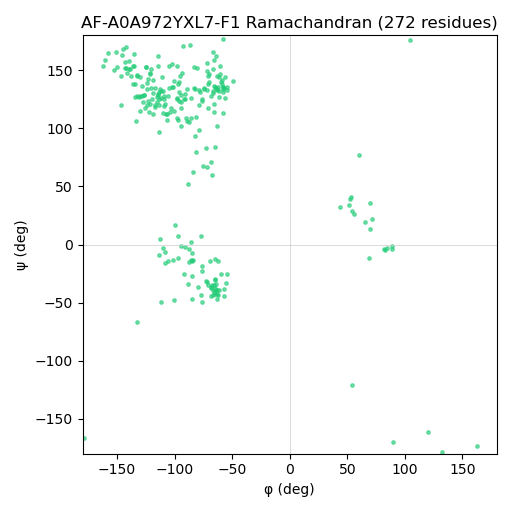? -7.853 -9.556 4.228 1.00 92.50 178 VAL A C 1
ATOM 1309 O O . VAL A 1 178 ? -7.365 -10.490 3.594 1.00 92.50 178 VAL A O 1
ATOM 1312 N N . ILE A 1 179 ? -9.044 -9.041 3.933 1.00 93.81 179 ILE A N 1
ATOM 1313 C CA . ILE A 1 179 ? -9.893 -9.491 2.829 1.00 93.81 179 ILE A CA 1
ATOM 1314 C C . ILE A 1 179 ? -10.026 -8.352 1.824 1.00 93.81 179 ILE A C 1
ATOM 1316 O O . ILE A 1 179 ? -10.420 -7.246 2.185 1.00 93.81 179 ILE A O 1
ATOM 1320 N N . PHE A 1 180 ? -9.733 -8.626 0.556 1.00 94.88 180 PHE A N 1
ATOM 1321 C CA . PHE A 1 180 ? -9.977 -7.673 -0.519 1.00 94.88 180 PHE A CA 1
ATOM 1322 C C . PHE A 1 180 ? -11.414 -7.789 -1.036 1.00 94.88 180 PHE A C 1
ATOM 1324 O O . PHE A 1 180 ? -11.857 -8.871 -1.424 1.00 94.88 180 PHE A O 1
ATOM 1331 N N . ASP A 1 181 ? -12.128 -6.669 -1.063 1.00 94.31 181 ASP A N 1
ATOM 1332 C CA . ASP A 1 181 ? -13.399 -6.533 -1.763 1.00 94.31 181 ASP A CA 1
ATOM 1333 C C . ASP A 1 181 ? -13.132 -5.961 -3.159 1.00 94.31 181 ASP A C 1
ATOM 1335 O O . ASP A 1 181 ? -12.899 -4.761 -3.330 1.00 94.31 181 ASP A O 1
ATOM 1339 N N . GLY A 1 182 ? -13.165 -6.835 -4.166 1.00 90.69 182 GLY A N 1
ATOM 1340 C CA . GLY A 1 182 ? -12.926 -6.456 -5.558 1.00 90.69 182 GLY A CA 1
ATOM 1341 C C . GLY A 1 182 ? -14.024 -5.594 -6.183 1.00 90.69 182 GLY A C 1
ATOM 1342 O O . GLY A 1 182 ? -13.786 -5.014 -7.239 1.00 90.69 182 GLY A O 1
ATOM 1343 N N . SER A 1 183 ? -15.205 -5.495 -5.563 1.00 89.44 183 SER A N 1
ATOM 1344 C CA . SER A 1 183 ? -16.281 -4.626 -6.053 1.00 89.44 183 SER A CA 1
ATOM 1345 C C . SER A 1 183 ? -16.061 -3.165 -5.664 1.00 89.44 183 SER A C 1
ATOM 1347 O O . SER A 1 183 ? -16.305 -2.271 -6.474 1.00 89.44 183 SER A O 1
ATOM 1349 N N . GLU A 1 184 ? -15.521 -2.934 -4.468 1.00 89.56 184 GLU A N 1
ATOM 1350 C CA . GLU A 1 184 ? -15.275 -1.594 -3.923 1.00 89.56 184 GLU A CA 1
ATOM 1351 C C . GLU A 1 184 ? -13.810 -1.144 -4.025 1.00 89.56 184 GLU A C 1
ATOM 1353 O O . GLU A 1 184 ? -13.514 0.047 -3.855 1.00 89.56 184 GLU A O 1
ATOM 1358 N N . GLY A 1 185 ? -12.890 -2.071 -4.316 1.00 92.56 185 GLY A N 1
ATOM 1359 C CA . GLY A 1 185 ? -11.450 -1.815 -4.357 1.00 92.56 185 GLY A CA 1
ATOM 1360 C C . GLY A 1 185 ? -10.864 -1.565 -2.966 1.00 92.56 185 GLY A C 1
ATOM 1361 O O . GLY A 1 185 ? -9.992 -0.710 -2.802 1.00 92.56 185 GLY A O 1
ATOM 1362 N N . THR A 1 186 ? -11.379 -2.265 -1.952 1.00 94.50 186 THR A N 1
ATOM 1363 C CA . THR A 1 186 ? -11.070 -2.002 -0.535 1.00 94.50 186 THR A CA 1
ATOM 1364 C C . THR A 1 186 ? -10.464 -3.204 0.171 1.00 94.50 186 THR A C 1
ATOM 1366 O O . THR A 1 186 ? -10.844 -4.346 -0.085 1.00 94.50 186 THR A O 1
ATOM 1369 N N . LEU A 1 187 ? -9.573 -2.938 1.119 1.00 94.75 187 LEU A N 1
ATOM 1370 C CA . LEU A 1 187 ? -9.007 -3.915 2.041 1.00 94.75 187 LEU A CA 1
ATOM 1371 C C . LEU A 1 187 ? -9.762 -3.852 3.361 1.00 94.75 187 LEU A C 1
ATOM 1373 O O . LEU A 1 187 ? -9.844 -2.792 3.968 1.00 94.75 187 LEU A O 1
ATOM 1377 N N . ASN A 1 188 ? -10.288 -4.980 3.814 1.00 95.00 188 ASN A N 1
ATOM 1378 C CA . ASN A 1 188 ? -11.121 -5.062 5.002 1.00 95.00 188 ASN A CA 1
ATOM 1379 C C . ASN A 1 188 ? -10.476 -5.968 6.046 1.00 95.00 188 ASN A C 1
ATOM 1381 O O . ASN A 1 188 ? -10.089 -7.099 5.745 1.00 95.00 188 ASN A O 1
ATOM 1385 N N . GLN A 1 189 ? -10.394 -5.484 7.280 1.00 93.81 189 GLN A N 1
ATOM 1386 C CA . GLN A 1 189 ? -9.948 -6.260 8.429 1.00 93.81 189 GLN A CA 1
ATOM 1387 C C . GLN A 1 189 ? -10.888 -6.028 9.605 1.00 93.81 189 GLN A C 1
ATOM 1389 O O . GLN A 1 189 ? -11.123 -4.894 10.021 1.00 93.81 189 GLN A O 1
ATOM 1394 N N . GLN A 1 190 ? -11.396 -7.116 10.180 1.00 93.12 190 GLN A N 1
ATOM 1395 C CA . GLN A 1 190 ? -12.250 -7.041 11.359 1.00 93.12 190 GLN A CA 1
ATOM 1396 C C . GLN A 1 190 ? -11.455 -7.243 12.643 1.00 93.12 190 GLN A C 1
ATOM 1398 O O . GLN A 1 190 ? -10.541 -8.066 12.710 1.00 93.12 190 GLN A O 1
ATOM 1403 N N . PHE A 1 191 ? -11.861 -6.530 13.686 1.00 90.12 191 PHE A N 1
ATOM 1404 C CA . PHE A 1 191 ? -11.371 -6.713 15.045 1.00 90.12 191 PHE A CA 1
ATOM 1405 C C . PHE A 1 191 ? -12.529 -6.591 16.035 1.00 90.12 191 PHE A C 1
ATOM 1407 O O . PHE A 1 191 ? -13.559 -5.985 15.736 1.00 90.12 191 PHE A O 1
ATOM 1414 N N . SER A 1 192 ? -12.363 -7.165 17.225 1.00 89.38 192 SER A N 1
ATOM 1415 C CA . SER A 1 192 ? -13.390 -7.123 18.266 1.00 89.38 192 SER A CA 1
ATOM 1416 C C . SER A 1 192 ? -12.847 -6.522 19.553 1.00 89.38 192 SER A C 1
ATOM 1418 O O . SER A 1 192 ? -11.739 -6.844 19.980 1.00 89.38 192 SER A O 1
ATOM 1420 N N . ILE A 1 193 ? -13.661 -5.687 20.196 1.00 83.88 193 ILE A N 1
ATOM 1421 C CA . ILE A 1 193 ? -13.434 -5.199 21.557 1.00 83.88 193 ILE A CA 1
ATOM 1422 C C . ILE A 1 193 ? -14.667 -5.565 22.383 1.00 83.88 193 ILE A C 1
ATOM 1424 O O . ILE A 1 193 ? -15.782 -5.148 22.066 1.00 83.88 193 ILE A O 1
ATOM 1428 N N . PHE A 1 194 ? -14.464 -6.352 23.443 1.00 84.75 194 PHE A N 1
ATOM 1429 C CA . PHE A 1 194 ? -15.547 -7.002 24.190 1.00 84.75 194 PHE A CA 1
ATOM 1430 C C . PHE A 1 194 ? -16.458 -7.823 23.257 1.00 84.75 194 PHE A C 1
ATOM 1432 O O . PHE A 1 194 ? -15.974 -8.729 22.584 1.00 84.75 194 PHE A O 1
ATOM 1439 N N . GLU A 1 195 ? -17.752 -7.508 23.218 1.00 83.12 195 GLU A N 1
ATOM 1440 C CA . GLU A 1 195 ? -18.771 -8.170 22.390 1.00 83.12 195 GLU A CA 1
ATOM 1441 C C . GLU A 1 195 ? -19.044 -7.408 21.077 1.00 83.12 195 GLU A C 1
ATOM 1443 O O . GLU A 1 195 ? -19.963 -7.738 20.343 1.00 83.12 195 GLU A O 1
ATOM 1448 N N . HIS A 1 196 ? -18.266 -6.368 20.753 1.00 85.62 196 HIS A N 1
ATOM 1449 C CA . HIS A 1 196 ? -18.496 -5.549 19.560 1.00 85.62 196 HIS A CA 1
ATOM 1450 C C . HIS A 1 196 ? -17.422 -5.790 18.507 1.00 85.62 196 HIS A C 1
ATOM 1452 O O . HIS A 1 196 ? -16.231 -5.654 18.792 1.00 85.62 196 HIS A O 1
ATOM 1458 N N . THR A 1 197 ? -17.855 -6.083 17.281 1.00 91.06 197 THR A N 1
ATOM 1459 C CA . THR A 1 197 ? -16.986 -6.194 16.107 1.00 91.06 197 THR A CA 1
ATOM 1460 C C . THR A 1 197 ? -16.992 -4.895 15.313 1.00 91.06 197 THR A C 1
ATOM 1462 O O . THR A 1 197 ? -18.033 -4.275 15.099 1.00 91.06 197 THR A O 1
ATOM 1465 N N . TYR A 1 198 ? -15.813 -4.497 14.860 1.00 92.81 198 TYR A N 1
ATOM 1466 C CA . TYR A 1 198 ? -15.588 -3.350 13.995 1.00 92.81 198 TYR A CA 1
ATOM 1467 C C . TYR A 1 198 ? -14.823 -3.803 12.752 1.00 92.81 198 TYR A C 1
ATOM 1469 O O . TYR A 1 198 ? -14.080 -4.784 12.794 1.00 92.81 198 TYR A O 1
ATOM 1477 N N . ASN A 1 199 ? -15.009 -3.086 11.651 1.00 95.06 199 ASN A N 1
ATOM 1478 C CA . ASN A 1 199 ? -14.292 -3.277 10.401 1.00 95.06 199 ASN A CA 1
ATOM 1479 C C . ASN A 1 199 ? -13.436 -2.047 10.111 1.00 95.06 199 ASN A C 1
ATOM 1481 O O . ASN A 1 199 ? -13.940 -0.922 10.124 1.00 95.06 199 ASN A O 1
ATOM 1485 N N . ILE A 1 200 ? -12.159 -2.286 9.841 1.00 95.31 200 ILE A N 1
ATOM 1486 C CA . ILE A 1 200 ? -11.230 -1.317 9.276 1.00 95.31 200 ILE A CA 1
ATOM 1487 C C . ILE A 1 200 ? -11.243 -1.546 7.774 1.00 95.31 200 ILE A C 1
ATOM 1489 O O . ILE A 1 200 ? -10.881 -2.624 7.305 1.00 95.31 200 ILE A O 1
ATOM 1493 N N . GLU A 1 201 ? -11.663 -0.530 7.040 1.00 96.19 201 GLU A N 1
ATOM 1494 C CA . GLU A 1 201 ? -11.620 -0.493 5.587 1.00 96.19 201 GLU A CA 1
ATOM 1495 C C . GLU A 1 201 ? -10.483 0.436 5.154 1.00 96.19 201 GLU A C 1
ATOM 1497 O O . GLU A 1 201 ? -10.422 1.579 5.608 1.00 96.19 201 GLU A O 1
ATOM 1502 N N . LEU A 1 202 ? -9.594 -0.035 4.278 1.00 95.12 202 LEU A N 1
ATOM 1503 C CA . LEU A 1 202 ? -8.602 0.787 3.591 1.00 95.12 202 LEU A CA 1
ATOM 1504 C C . LEU A 1 202 ? -8.939 0.866 2.104 1.00 95.12 202 LEU A C 1
ATOM 1506 O O . LEU A 1 202 ? -9.144 -0.157 1.449 1.00 95.12 202 LEU A O 1
ATOM 1510 N N . LYS A 1 203 ? -8.932 2.078 1.552 1.00 94.69 203 LYS A N 1
ATOM 1511 C CA . LYS A 1 203 ? -9.152 2.340 0.129 1.00 94.69 203 LYS A CA 1
ATOM 1512 C C . LYS A 1 203 ? -8.020 3.182 -0.433 1.00 94.69 203 LYS A C 1
ATOM 1514 O O . LYS A 1 203 ? -7.712 4.240 0.108 1.00 94.69 203 LYS A O 1
ATOM 1519 N N . LEU A 1 204 ? -7.428 2.733 -1.536 1.00 93.50 204 LEU A N 1
ATOM 1520 C CA . LEU A 1 204 ? -6.436 3.514 -2.276 1.00 93.50 204 LEU A CA 1
ATOM 1521 C C . LEU A 1 204 ? -7.161 4.351 -3.331 1.00 93.50 204 LEU A C 1
ATOM 1523 O O . LEU A 1 204 ? -7.670 3.818 -4.319 1.00 93.50 204 LEU A O 1
ATOM 1527 N N . VAL A 1 205 ? -7.209 5.663 -3.115 1.00 92.31 205 VAL A N 1
ATOM 1528 C CA . VAL A 1 205 ? -7.875 6.625 -3.998 1.00 92.31 205 VAL A CA 1
ATOM 1529 C C . VAL A 1 205 ? -6.819 7.370 -4.809 1.00 92.31 205 VAL A C 1
ATOM 1531 O O . VAL A 1 205 ? -6.028 8.125 -4.250 1.00 92.31 205 VAL A O 1
ATOM 1534 N N . SER A 1 206 ? -6.804 7.170 -6.129 1.00 90.50 206 SER A N 1
ATOM 1535 C CA . SER A 1 206 ? -5.950 7.961 -7.027 1.00 90.50 206 SER A CA 1
ATOM 1536 C C . SER A 1 206 ? -6.420 9.420 -7.054 1.00 90.50 206 SER A C 1
ATOM 1538 O O . SER A 1 206 ? -7.617 9.681 -7.201 1.00 90.50 206 SER A O 1
ATOM 1540 N N . THR A 1 207 ? -5.496 10.371 -6.901 1.00 83.31 207 THR A N 1
ATOM 1541 C CA . THR A 1 207 ? -5.811 11.815 -6.856 1.00 83.31 207 THR A CA 1
ATOM 1542 C C . THR A 1 207 ? -5.744 12.493 -8.221 1.00 83.31 207 THR A C 1
ATOM 1544 O O . THR A 1 207 ? -6.388 13.522 -8.434 1.00 83.31 207 THR A O 1
ATOM 1547 N N . LEU A 1 208 ? -4.960 11.935 -9.142 1.00 71.25 208 LEU A N 1
ATOM 1548 C CA . LEU A 1 208 ? -4.656 12.540 -10.437 1.00 71.25 208 LEU A CA 1
ATOM 1549 C C . LEU A 1 208 ? -4.818 11.523 -11.561 1.00 71.25 208 LEU A C 1
ATOM 1551 O O . LEU A 1 208 ? -5.700 11.661 -12.405 1.00 71.25 208 LEU A O 1
ATOM 1555 N N . ASN A 1 209 ? -3.947 10.516 -11.559 1.00 67.06 209 ASN A N 1
ATOM 1556 C CA . ASN A 1 209 ? -3.763 9.554 -12.634 1.00 67.06 209 ASN A CA 1
ATOM 1557 C C . ASN A 1 209 ? -3.485 8.159 -12.051 1.00 67.06 209 ASN A C 1
ATOM 1559 O O . ASN A 1 209 ? -2.946 8.030 -10.950 1.00 67.06 209 ASN A O 1
ATOM 1563 N N . GLY A 1 210 ? -3.850 7.119 -12.802 1.00 64.06 210 GLY A N 1
ATOM 1564 C CA . GLY A 1 210 ? -3.705 5.719 -12.398 1.00 64.06 210 GLY A CA 1
ATOM 1565 C C . GLY A 1 210 ? -5.022 5.063 -11.982 1.00 64.06 210 GLY A C 1
ATOM 1566 O O . GLY A 1 210 ? -6.087 5.683 -11.959 1.00 64.06 210 GLY A O 1
ATOM 1567 N N . THR A 1 211 ? -4.948 3.771 -11.681 1.00 74.81 211 THR A N 1
ATOM 1568 C CA . THR A 1 211 ? -6.079 2.998 -11.155 1.00 74.81 211 THR A CA 1
ATOM 1569 C C . THR A 1 211 ? -5.911 2.845 -9.652 1.00 74.81 211 THR A C 1
ATOM 1571 O O . THR A 1 211 ? -4.819 2.520 -9.197 1.00 74.81 211 THR A O 1
ATOM 1574 N N . GLY A 1 212 ? -6.974 3.040 -8.868 1.00 86.19 212 GLY A N 1
ATOM 1575 C CA . GLY A 1 212 ? -6.973 2.573 -7.479 1.00 86.19 212 GLY A CA 1
ATOM 1576 C C . GLY A 1 212 ? -6.739 1.057 -7.400 1.00 86.19 212 GLY A C 1
ATOM 1577 O O . GLY A 1 212 ? -6.658 0.368 -8.424 1.00 86.19 212 GLY A O 1
ATOM 1578 N N . LEU A 1 213 ? -6.650 0.528 -6.182 1.00 92.69 213 LEU A N 1
ATOM 1579 C CA . LEU A 1 213 ? -6.477 -0.910 -5.988 1.00 92.69 213 LEU A CA 1
ATOM 1580 C C . LEU A 1 213 ? -7.676 -1.671 -6.576 1.00 92.69 213 LEU A C 1
ATOM 1582 O O . LEU A 1 213 ? -8.828 -1.370 -6.267 1.00 92.69 213 LEU A O 1
ATOM 1586 N N . SER A 1 214 ? -7.413 -2.645 -7.442 1.00 94.25 214 SER A N 1
ATOM 1587 C CA . SER A 1 214 ? -8.451 -3.401 -8.148 1.00 94.25 214 SER A CA 1
ATOM 1588 C C . SER A 1 214 ? -7.983 -4.818 -8.472 1.00 94.25 214 SER A C 1
ATOM 1590 O O . SER A 1 214 ? -6.791 -5.119 -8.395 1.00 94.25 214 SER A O 1
ATOM 1592 N N . VAL A 1 215 ? -8.925 -5.692 -8.841 1.00 94.88 215 VAL A N 1
ATOM 1593 C CA . VAL A 1 215 ? -8.578 -6.928 -9.554 1.00 94.88 215 VAL A CA 1
ATOM 1594 C C . VAL A 1 215 ? -8.147 -6.534 -10.963 1.00 94.88 215 VAL A C 1
ATOM 1596 O O . VAL A 1 215 ? -8.934 -5.959 -11.718 1.00 94.88 215 VAL A O 1
ATOM 1599 N N . LEU A 1 216 ? -6.895 -6.816 -11.308 1.00 94.12 216 LEU A N 1
ATOM 1600 C CA . LEU A 1 216 ? -6.343 -6.498 -12.615 1.00 94.12 216 LEU A CA 1
ATOM 1601 C C . LEU A 1 216 ? -6.754 -7.552 -13.647 1.00 94.12 216 LEU A C 1
ATOM 1603 O O . LEU A 1 216 ? -6.979 -8.721 -13.338 1.00 94.12 216 LEU A O 1
ATOM 1607 N N . HIS A 1 217 ? -6.833 -7.127 -14.907 1.00 94.38 217 HIS A N 1
ATOM 1608 C CA . HIS A 1 217 ? -7.085 -8.036 -16.020 1.00 94.38 217 HIS A CA 1
ATOM 1609 C C . HIS A 1 217 ? -5.936 -9.049 -16.163 1.00 94.38 217 HIS A C 1
ATOM 1611 O O . HIS A 1 217 ? -4.772 -8.687 -15.992 1.00 94.38 217 HIS A O 1
ATOM 1617 N N . ASN A 1 218 ? -6.236 -10.290 -16.560 1.00 94.44 218 ASN A N 1
ATOM 1618 C CA . ASN A 1 218 ? -5.223 -11.351 -16.677 1.00 94.44 218 ASN A CA 1
ATOM 1619 C C . ASN A 1 218 ? -4.063 -10.981 -17.620 1.00 94.44 218 ASN A C 1
ATOM 1621 O O . ASN A 1 218 ? -2.913 -11.197 -17.264 1.00 94.44 218 ASN A O 1
ATOM 1625 N N . ASP A 1 219 ? -4.334 -10.296 -18.739 1.00 93.06 219 ASP A N 1
ATOM 1626 C CA . ASP A 1 219 ? -3.290 -9.741 -19.625 1.00 93.06 219 ASP A CA 1
ATOM 1627 C C . ASP A 1 219 ? -2.272 -8.821 -18.921 1.00 93.06 219 ASP A C 1
ATOM 1629 O O . ASP A 1 219 ? -1.168 -8.634 -19.427 1.00 93.06 219 ASP A O 1
ATOM 1633 N N . ILE A 1 220 ? -2.643 -8.188 -17.803 1.00 94.69 220 ILE A N 1
ATOM 1634 C CA . ILE A 1 220 ? -1.729 -7.393 -16.974 1.00 94.69 220 ILE A CA 1
ATOM 1635 C C . ILE A 1 220 ? -0.995 -8.296 -15.985 1.00 94.69 220 ILE A C 1
ATOM 1637 O O . ILE A 1 220 ? 0.228 -8.212 -15.895 1.00 94.69 220 ILE A O 1
ATOM 1641 N N . CYS A 1 221 ? -1.713 -9.188 -15.299 1.00 95.31 221 CYS A N 1
ATOM 1642 C CA . CYS A 1 221 ? -1.123 -10.125 -14.343 1.00 95.31 221 CYS A CA 1
ATOM 1643 C C . CYS A 1 221 ? -0.037 -11.002 -14.985 1.00 95.31 221 CYS A C 1
ATOM 1645 O O . CYS A 1 221 ? 1.061 -11.104 -14.446 1.00 95.31 221 CYS A O 1
ATOM 1647 N N . ASP A 1 222 ? -0.282 -11.537 -16.184 1.00 94.38 222 ASP A N 1
ATOM 1648 C CA . ASP A 1 222 ? 0.639 -12.430 -16.904 1.00 94.38 222 ASP A CA 1
ATOM 1649 C C . ASP A 1 222 ? 1.988 -11.773 -17.264 1.00 94.38 222 ASP A C 1
ATOM 1651 O O . ASP A 1 222 ? 2.949 -12.452 -17.634 1.00 94.38 222 ASP A O 1
ATOM 1655 N N . ARG A 1 223 ? 2.085 -10.442 -17.162 1.00 93.94 223 ARG A N 1
ATOM 1656 C CA . ARG A 1 223 ? 3.309 -9.675 -17.445 1.00 93.94 223 ARG A CA 1
ATOM 1657 C C . ARG A 1 223 ? 4.251 -9.589 -16.247 1.00 93.94 223 ARG A C 1
ATOM 1659 O O . ARG A 1 223 ? 5.403 -9.180 -16.417 1.00 93.94 223 ARG A O 1
ATOM 1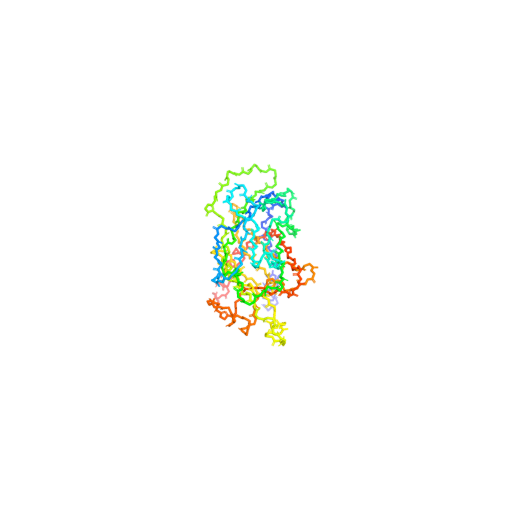666 N N . VAL A 1 224 ? 3.776 -9.955 -15.060 1.00 94.25 224 VAL A N 1
ATOM 1667 C CA . VAL A 1 224 ? 4.539 -9.923 -13.814 1.00 94.25 224 VAL A CA 1
ATOM 1668 C C . VAL A 1 224 ? 4.841 -11.356 -13.395 1.00 94.25 224 VAL A C 1
ATOM 1670 O O . VAL A 1 224 ? 3.947 -12.168 -13.165 1.00 94.25 224 VAL A O 1
ATOM 1673 N N . ALA A 1 225 ? 6.125 -11.698 -13.313 1.00 90.19 225 ALA A N 1
ATOM 1674 C CA . ALA A 1 225 ? 6.526 -13.043 -12.925 1.00 90.19 225 ALA A CA 1
ATOM 1675 C C . ALA A 1 225 ? 6.073 -13.345 -11.487 1.00 90.19 225 ALA A C 1
ATOM 1677 O O . ALA A 1 225 ? 6.257 -12.533 -10.586 1.00 90.19 225 ALA A O 1
ATOM 1678 N N . GLY A 1 226 ? 5.484 -14.523 -11.270 1.00 87.75 226 GLY A N 1
ATOM 1679 C CA . GLY A 1 226 ? 4.973 -14.925 -9.955 1.00 87.75 226 GLY A CA 1
ATOM 1680 C C . GLY A 1 226 ? 3.575 -14.394 -9.623 1.00 87.75 226 GLY A C 1
ATOM 1681 O O . GLY A 1 226 ? 3.010 -14.808 -8.612 1.00 87.75 226 GLY A O 1
ATOM 1682 N N . ALA A 1 227 ? 2.984 -13.557 -10.478 1.00 91.69 227 ALA A N 1
ATOM 1683 C CA . ALA A 1 227 ? 1.579 -13.201 -10.368 1.00 91.69 227 ALA A CA 1
ATOM 1684 C C . ALA A 1 227 ? 0.672 -14.385 -10.733 1.00 91.69 227 ALA A C 1
ATOM 1686 O O . ALA A 1 227 ? 0.942 -15.136 -11.672 1.00 91.69 227 ALA A O 1
ATOM 1687 N N . GLY A 1 228 ? -0.415 -14.549 -9.980 1.00 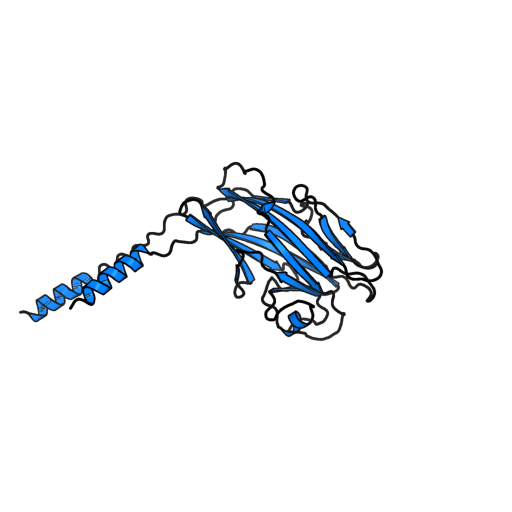88.38 228 GLY A N 1
ATOM 1688 C CA . GLY A 1 228 ? -1.519 -15.435 -10.349 1.00 88.38 228 GLY A CA 1
ATOM 1689 C C . GLY A 1 228 ? -2.546 -14.725 -11.234 1.00 88.38 228 GLY A C 1
ATOM 1690 O O . GLY A 1 228 ? -2.503 -13.506 -11.395 1.00 88.38 228 GLY A O 1
ATOM 1691 N N . ALA A 1 229 ? -3.503 -15.490 -11.763 1.00 89.19 229 ALA A N 1
ATOM 1692 C CA . ALA A 1 229 ? -4.706 -14.922 -12.370 1.00 89.19 229 ALA A CA 1
ATOM 1693 C C . ALA A 1 229 ? -5.500 -14.096 -11.341 1.00 89.19 229 ALA A C 1
ATOM 1695 O O . ALA A 1 229 ? -5.423 -14.372 -10.141 1.00 89.19 229 ALA A O 1
ATOM 1696 N N . ASP A 1 230 ? -6.260 -13.110 -11.823 1.00 89.56 230 ASP A N 1
ATOM 1697 C CA . ASP A 1 230 ? -7.058 -12.186 -11.003 1.00 89.56 230 ASP A CA 1
ATOM 1698 C C . ASP A 1 230 ? -6.227 -11.500 -9.896 1.00 89.56 230 ASP A C 1
ATOM 1700 O O . ASP A 1 230 ? -6.665 -11.329 -8.755 1.00 89.56 230 ASP A O 1
ATOM 1704 N N . CYS A 1 231 ? -4.988 -11.127 -10.227 1.00 95.44 231 CYS A N 1
ATOM 1705 C CA . CYS A 1 231 ? -4.076 -10.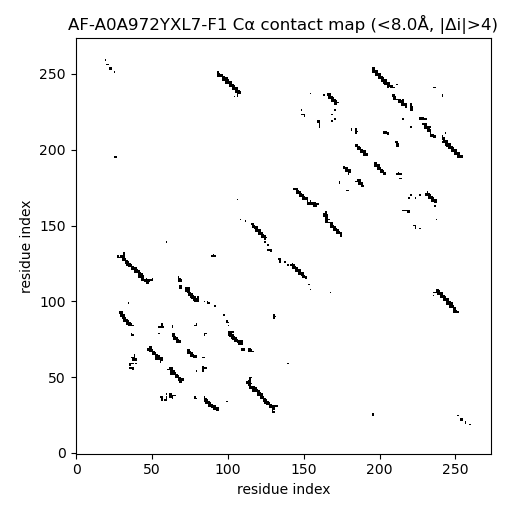467 -9.303 1.00 95.44 231 CYS A CA 1
ATOM 1706 C C . CYS A 1 231 ? -4.627 -9.112 -8.826 1.00 95.44 231 CYS A C 1
ATOM 1708 O O . CYS A 1 231 ? -5.266 -8.373 -9.577 1.00 95.44 231 CYS A O 1
ATOM 1710 N N . ILE A 1 232 ? -4.363 -8.773 -7.564 1.00 95.88 232 ILE A N 1
ATOM 1711 C CA . ILE A 1 232 ? -4.797 -7.510 -6.960 1.00 95.88 232 ILE A CA 1
ATOM 1712 C C . ILE A 1 232 ? -3.663 -6.506 -7.096 1.00 95.88 232 ILE A C 1
ATOM 1714 O O . ILE A 1 232 ? -2.529 -6.799 -6.721 1.00 95.88 232 ILE A O 1
ATOM 1718 N N . GLY A 1 233 ? -3.952 -5.323 -7.619 1.00 95.31 233 GLY A N 1
ATOM 1719 C CA . GLY A 1 233 ? -2.899 -4.364 -7.895 1.00 95.31 233 GLY A CA 1
ATOM 1720 C C . GLY A 1 233 ? -3.380 -3.044 -8.466 1.00 95.31 233 GLY A C 1
ATOM 1721 O O . GLY A 1 233 ? -4.568 -2.713 -8.436 1.00 95.31 233 GLY A O 1
ATOM 1722 N N . LEU A 1 234 ? -2.420 -2.290 -8.983 1.00 94.94 234 LEU A N 1
ATOM 1723 C CA . LEU A 1 234 ? -2.639 -1.033 -9.683 1.00 94.94 234 LEU A CA 1
ATOM 1724 C C . LEU A 1 234 ? -1.615 -0.858 -10.802 1.00 94.94 234 LEU A C 1
ATOM 1726 O O . LEU A 1 234 ? -0.577 -1.522 -10.827 1.00 94.94 234 LEU A O 1
ATOM 1730 N N . THR A 1 235 ? -1.916 0.057 -11.720 1.00 95.00 235 THR A N 1
ATOM 1731 C CA . THR A 1 235 ? -0.968 0.479 -12.753 1.00 95.00 235 THR A CA 1
ATOM 1732 C C . THR A 1 235 ? -0.707 1.973 -12.672 1.00 95.00 235 THR A C 1
ATOM 1734 O O . THR A 1 235 ? -1.597 2.749 -12.306 1.00 95.00 235 THR A O 1
ATOM 1737 N N . THR A 1 236 ? 0.510 2.372 -13.022 1.00 95.50 236 THR A N 1
ATOM 1738 C CA . THR A 1 236 ? 0.957 3.766 -12.990 1.00 95.50 236 THR A CA 1
ATOM 1739 C C . THR A 1 236 ? 1.355 4.229 -14.377 1.00 95.50 236 THR A C 1
ATOM 1741 O O . THR A 1 236 ? 1.908 3.461 -15.159 1.00 95.50 236 THR A O 1
ATOM 1744 N N . ILE A 1 237 ? 1.034 5.478 -14.697 1.00 93.25 237 ILE A N 1
ATOM 1745 C CA . ILE A 1 237 ? 1.285 6.042 -16.020 1.00 93.25 237 ILE A CA 1
ATOM 1746 C C . ILE A 1 237 ? 2.733 6.511 -16.115 1.00 93.25 237 ILE A C 1
ATOM 1748 O O . ILE A 1 237 ? 3.209 7.242 -15.245 1.00 93.25 237 ILE A O 1
ATOM 1752 N N . GLU A 1 238 ? 3.367 6.142 -17.222 1.00 93.12 238 GLU A N 1
ATOM 1753 C CA . GLU A 1 238 ? 4.733 6.506 -17.571 1.00 93.12 238 GLU A CA 1
ATOM 1754 C C . GLU A 1 238 ? 4.974 8.017 -17.660 1.00 93.12 238 GLU A C 1
ATOM 1756 O O . GLU A 1 238 ? 4.181 8.767 -18.244 1.00 93.12 238 GLU A O 1
ATOM 1761 N N . GLY A 1 239 ? 6.115 8.458 -17.126 1.00 91.81 239 GLY A N 1
ATOM 1762 C CA . GLY A 1 239 ? 6.558 9.853 -17.142 1.00 91.81 239 GLY A CA 1
ATOM 1763 C C . GLY A 1 239 ? 5.755 10.774 -16.219 1.00 91.81 239 GLY A C 1
ATOM 1764 O O . GLY A 1 239 ? 5.710 11.983 -16.462 1.00 91.81 239 GLY A O 1
ATOM 1765 N N . GLN A 1 240 ? 5.080 10.229 -15.202 1.00 92.19 240 GLN A N 1
ATOM 1766 C CA . GLN A 1 240 ? 4.202 10.973 -14.297 1.00 92.19 240 GLN A CA 1
ATOM 1767 C C . GLN A 1 240 ? 4.413 10.601 -12.827 1.00 92.19 240 GLN A C 1
ATOM 1769 O O . GLN A 1 240 ? 4.784 9.480 -12.484 1.00 92.19 240 GLN A O 1
ATOM 1774 N N . SER A 1 241 ? 4.095 11.554 -11.946 1.00 93.62 241 SER A N 1
ATOM 1775 C CA . SER A 1 241 ? 3.848 11.266 -10.533 1.00 93.62 241 SER A CA 1
ATOM 1776 C C . SER A 1 241 ? 2.435 10.708 -10.382 1.00 93.62 241 SER A C 1
ATOM 1778 O O . SER A 1 241 ? 1.456 11.359 -10.759 1.00 93.62 241 SER A O 1
ATOM 1780 N N . ASN A 1 242 ? 2.338 9.488 -9.867 1.00 94.19 242 ASN A N 1
ATOM 1781 C CA . ASN A 1 242 ? 1.091 8.782 -9.623 1.00 94.19 242 ASN A CA 1
ATOM 1782 C C . ASN A 1 242 ? 0.853 8.757 -8.113 1.00 94.19 242 ASN A C 1
ATOM 1784 O O . ASN A 1 242 ? 1.597 8.115 -7.373 1.00 94.19 242 ASN A O 1
ATOM 1788 N N . GLU A 1 243 ? -0.170 9.472 -7.659 1.00 94.19 243 GLU A N 1
ATOM 1789 C CA . GLU A 1 243 ? -0.456 9.679 -6.242 1.00 94.19 243 GLU A CA 1
ATOM 1790 C C . GLU A 1 243 ? -1.726 8.934 -5.820 1.00 94.19 243 GLU A C 1
ATOM 1792 O O . GLU A 1 243 ? -2.777 9.042 -6.461 1.00 94.19 243 GLU A O 1
ATOM 1797 N N . PHE A 1 244 ? -1.631 8.209 -4.706 1.00 94.19 244 PHE A N 1
ATOM 1798 C CA . PHE A 1 244 ? -2.708 7.418 -4.128 1.00 94.19 244 PHE A CA 1
ATOM 1799 C C . PHE A 1 244 ? -2.859 7.746 -2.644 1.00 94.19 244 PHE A C 1
ATOM 1801 O O . PHE A 1 244 ? -1.982 7.463 -1.824 1.00 94.19 244 PHE A O 1
ATOM 1808 N N . GLN A 1 245 ? -3.998 8.324 -2.281 1.00 94.00 245 GLN A N 1
ATOM 1809 C CA . GLN A 1 245 ? -4.369 8.525 -0.887 1.00 94.00 245 GLN A CA 1
ATOM 1810 C C . GLN A 1 245 ? -4.835 7.199 -0.297 1.00 94.00 245 GLN A C 1
ATOM 1812 O O . GLN A 1 245 ? -5.756 6.572 -0.824 1.00 94.00 245 GLN A O 1
ATOM 1817 N N . VAL A 1 246 ? -4.216 6.781 0.804 1.00 94.00 246 VAL A N 1
ATOM 1818 C CA . VAL A 1 246 ? -4.685 5.634 1.581 1.00 94.00 246 VAL A CA 1
ATOM 1819 C C . VAL A 1 246 ? -5.707 6.153 2.580 1.00 94.00 246 VAL A C 1
ATOM 1821 O O . VAL A 1 246 ? -5.357 6.831 3.543 1.00 94.00 246 VAL A O 1
ATOM 1824 N N . MET A 1 247 ? -6.977 5.875 2.311 1.00 95.75 247 MET A N 1
ATOM 1825 C CA . MET A 1 247 ? -8.102 6.301 3.135 1.00 95.75 247 MET A CA 1
ATOM 1826 C C . MET A 1 247 ? -8.521 5.161 4.054 1.00 95.75 247 MET A C 1
ATOM 1828 O O . MET A 1 247 ? -8.814 4.071 3.572 1.00 95.75 247 MET A O 1
ATOM 1832 N N . MET A 1 248 ? -8.576 5.419 5.356 1.00 96.69 248 MET A N 1
ATOM 1833 C CA . MET A 1 248 ? -9.057 4.490 6.372 1.00 96.69 248 MET A CA 1
ATOM 1834 C C . MET A 1 248 ? -10.444 4.899 6.859 1.00 96.69 248 MET A C 1
ATOM 1836 O O . MET A 1 248 ? -10.656 6.061 7.205 1.00 96.69 248 MET A O 1
ATOM 1840 N N . THR A 1 249 ? -11.349 3.930 6.968 1.00 97.00 249 THR A N 1
ATOM 1841 C CA . THR A 1 249 ? -12.665 4.093 7.595 1.00 97.00 249 THR A CA 1
ATOM 1842 C C . THR A 1 249 ? -12.876 2.997 8.634 1.00 97.00 249 THR A C 1
ATOM 1844 O O . THR A 1 249 ? -12.596 1.830 8.372 1.00 97.00 249 THR A O 1
ATOM 1847 N N . ILE A 1 250 ? -13.406 3.351 9.808 1.00 95.25 250 ILE A N 1
ATOM 1848 C CA . ILE A 1 250 ? -13.7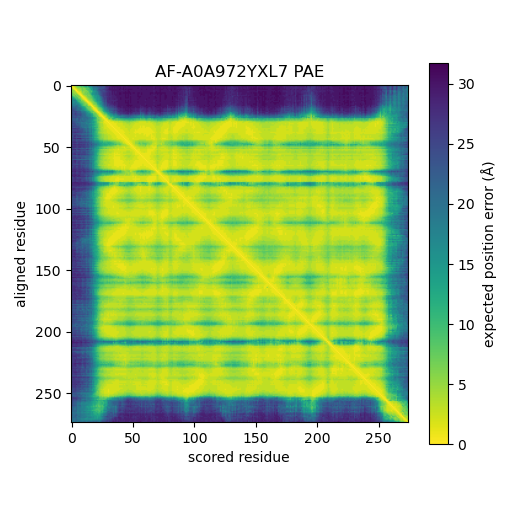31 2.381 10.866 1.00 95.25 250 ILE A CA 1
ATOM 1849 C C . ILE A 1 250 ? -15.238 2.331 11.060 1.00 95.25 250 ILE A C 1
ATOM 1851 O O . ILE A 1 250 ? -15.856 3.335 11.419 1.00 95.25 250 ILE A O 1
ATOM 1855 N N . THR A 1 251 ? -15.841 1.162 10.869 1.00 94.06 251 THR A N 1
ATOM 1856 C CA . THR A 1 251 ? -17.292 0.966 10.987 1.00 94.06 251 THR A CA 1
ATOM 1857 C C . THR A 1 251 ? -17.628 -0.109 12.008 1.00 94.06 251 THR A C 1
ATOM 1859 O O . THR A 1 251 ? -16.933 -1.113 12.132 1.00 94.06 251 THR A O 1
ATOM 1862 N N . TYR A 1 252 ? -18.705 0.093 12.763 1.00 91.69 252 TYR A N 1
ATOM 1863 C CA . TYR A 1 252 ? -19.269 -0.961 13.601 1.00 91.69 252 TYR A CA 1
ATOM 1864 C C . TYR A 1 252 ? -19.958 -2.010 12.723 1.00 91.69 252 TYR A C 1
ATOM 1866 O O . TYR A 1 252 ? -20.745 -1.658 11.843 1.00 91.69 252 TYR A O 1
ATOM 1874 N N . VAL A 1 253 ? -19.689 -3.288 12.990 1.00 89.06 253 VAL A N 1
ATOM 1875 C CA . VAL A 1 253 ? -20.350 -4.422 12.340 1.00 89.06 253 VAL A CA 1
ATOM 1876 C C . VAL A 1 253 ? -21.455 -4.914 13.275 1.00 89.06 253 VAL A C 1
ATOM 1878 O O . VAL A 1 253 ? -21.150 -5.492 14.322 1.00 89.06 253 VAL A O 1
ATOM 1881 N N . PRO A 1 254 ? -22.744 -4.699 12.943 1.00 82.38 254 PRO A N 1
ATOM 1882 C CA . PRO A 1 254 ? -23.834 -5.198 13.765 1.00 82.38 254 PRO A CA 1
ATOM 1883 C C . PRO A 1 254 ? -23.785 -6.720 13.849 1.00 82.38 254 PRO A C 1
ATOM 1885 O O . PRO A 1 254 ? -23.681 -7.398 12.823 1.00 82.38 254 PRO A O 1
ATOM 1888 N N . GLU A 1 255 ? -23.903 -7.263 15.062 1.00 70.69 255 GLU A N 1
ATOM 1889 C CA . GLU A 1 255 ? -24.034 -8.706 15.220 1.00 70.69 255 GLU A CA 1
ATOM 1890 C C . GLU A 1 255 ? -25.253 -9.202 14.427 1.00 70.69 255 GLU A C 1
ATOM 1892 O O . GLU A 1 255 ? -26.336 -8.599 14.501 1.00 70.69 255 GLU A O 1
ATOM 1897 N N . PRO A 1 256 ? -25.131 -10.309 13.673 1.00 64.19 256 PRO A N 1
ATOM 1898 C CA . PRO A 1 256 ? -26.299 -10.922 13.070 1.00 64.19 256 PRO A CA 1
ATOM 1899 C C . PRO A 1 256 ? -27.282 -11.273 14.188 1.00 64.19 256 PRO A C 1
ATOM 1901 O O . PRO A 1 256 ? -26.886 -11.800 15.226 1.00 64.19 256 PRO A O 1
ATOM 1904 N N . SER A 1 257 ? -28.572 -10.987 13.989 1.00 61.56 257 SER A N 1
ATOM 1905 C CA . SER A 1 257 ? -29.624 -11.239 14.980 1.00 61.56 257 SER A CA 1
ATOM 1906 C C . SER A 1 257 ? -29.851 -12.748 15.160 1.00 61.56 257 SER A C 1
ATOM 1908 O O . SER A 1 257 ? -30.854 -13.316 14.730 1.00 61.56 257 SER A O 1
ATOM 1910 N N . THR A 1 258 ? -28.902 -13.434 15.788 1.00 64.38 258 THR A N 1
ATOM 1911 C CA . THR A 1 258 ? -28.916 -14.881 16.020 1.00 64.38 258 THR A CA 1
ATOM 1912 C C . THR A 1 258 ? -30.055 -15.270 16.953 1.00 64.38 258 THR A C 1
ATOM 1914 O O . THR A 1 258 ? -30.644 -16.329 16.775 1.00 64.38 258 THR A O 1
ATOM 1917 N N . ILE A 1 259 ? -30.464 -14.383 17.865 1.00 62.53 259 ILE A N 1
ATOM 1918 C CA . ILE A 1 259 ? -31.667 -14.543 18.696 1.00 62.53 259 ILE A CA 1
ATOM 1919 C C . ILE A 1 259 ? -32.940 -14.522 17.839 1.00 62.53 259 ILE A C 1
ATOM 1921 O O . ILE A 1 259 ? -33.867 -15.294 18.091 1.00 62.53 259 ILE A O 1
ATOM 1925 N N . LEU A 1 260 ? -32.994 -13.692 16.793 1.00 65.31 260 LEU A N 1
ATOM 1926 C CA . LEU A 1 260 ? -34.116 -13.686 15.852 1.00 65.31 260 LEU A CA 1
ATOM 1927 C C . LEU A 1 260 ? -34.133 -14.975 15.019 1.00 65.31 260 LEU A C 1
ATOM 1929 O O . LEU A 1 260 ? -35.175 -15.608 14.890 1.00 65.31 260 LEU A O 1
ATOM 1933 N N . LEU A 1 261 ? -32.979 -15.415 14.513 1.00 64.62 261 LEU A N 1
ATOM 1934 C CA . LEU A 1 261 ? -32.860 -16.685 13.787 1.00 64.62 261 LEU A CA 1
ATOM 1935 C C . LEU A 1 261 ? -33.211 -17.895 14.666 1.00 64.62 261 LEU A C 1
ATOM 1937 O O . LEU A 1 261 ? -33.951 -18.774 14.230 1.00 64.62 261 LEU A O 1
ATOM 1941 N N . LEU A 1 262 ? -32.745 -17.925 15.915 1.00 65.12 262 LEU A N 1
ATOM 1942 C CA . LEU A 1 262 ? -33.050 -18.980 16.879 1.00 65.12 262 LEU A CA 1
ATOM 1943 C C . LEU A 1 262 ? -34.534 -18.975 17.263 1.00 65.12 262 LEU A C 1
ATOM 1945 O O . LEU A 1 262 ? -35.166 -20.028 17.290 1.00 65.12 262 LEU A O 1
ATOM 1949 N N . SER A 1 263 ? -35.119 -17.802 17.516 1.00 63.19 263 SER A N 1
ATOM 1950 C CA . SER A 1 263 ? -36.552 -17.698 17.815 1.00 63.19 263 SER A CA 1
ATOM 1951 C C . SER A 1 263 ? -37.411 -18.114 16.619 1.00 63.19 263 SER A C 1
ATOM 1953 O O . SER A 1 263 ? -38.335 -18.905 16.798 1.00 63.19 263 SER A O 1
ATOM 1955 N N . LEU A 1 264 ? -37.071 -17.700 15.393 1.00 66.81 264 LEU A N 1
ATOM 1956 C CA . LEU A 1 264 ? -37.731 -18.168 14.169 1.00 66.81 264 LEU A CA 1
ATOM 1957 C C . LEU A 1 264 ? -37.585 -19.684 13.968 1.00 66.81 264 LEU A C 1
ATOM 1959 O O . LEU A 1 264 ? -38.558 -20.335 13.587 1.00 66.81 264 LEU A O 1
ATOM 1963 N N . ALA A 1 265 ? -36.425 -20.269 14.274 1.00 66.44 265 ALA A N 1
ATOM 1964 C CA . ALA A 1 265 ? -36.226 -21.717 14.223 1.00 66.44 265 ALA A CA 1
ATOM 1965 C C . ALA A 1 265 ? -37.121 -22.460 15.235 1.00 66.44 265 ALA A C 1
ATOM 1967 O O . ALA A 1 265 ? -37.762 -23.449 14.874 1.00 66.44 265 ALA A O 1
ATOM 1968 N N . LEU A 1 266 ? -37.251 -21.962 16.473 1.00 65.62 266 LEU A N 1
ATOM 1969 C CA . LEU A 1 266 ? -38.169 -22.537 17.467 1.00 65.62 266 LEU A CA 1
ATOM 1970 C C . LEU A 1 266 ? -39.646 -22.388 17.061 1.00 65.62 266 LEU A C 1
ATOM 1972 O O . LEU A 1 266 ? -40.415 -23.340 17.209 1.00 65.62 266 LEU A O 1
ATOM 1976 N N . PHE A 1 267 ? -40.054 -21.241 16.511 1.00 63.19 267 PHE A N 1
ATOM 1977 C CA . PHE A 1 267 ? -41.416 -21.063 15.991 1.00 63.19 267 PHE A CA 1
ATOM 1978 C C . PHE A 1 267 ? -41.696 -21.961 14.773 1.00 63.19 267 PHE A C 1
ATOM 1980 O O . PHE A 1 267 ? -42.802 -22.492 14.650 1.00 63.19 267 PHE A O 1
ATOM 1987 N N . GLY A 1 268 ? -40.699 -22.195 13.915 1.00 57.59 268 GLY A N 1
ATOM 1988 C CA . GLY A 1 268 ? -40.777 -23.129 12.790 1.00 57.59 268 GLY A CA 1
ATOM 1989 C C . GLY A 1 268 ? -40.991 -24.583 13.225 1.00 57.59 268 GLY A C 1
ATOM 1990 O O . GLY A 1 268 ? -41.812 -25.284 12.631 1.00 57.59 268 GLY A O 1
ATOM 1991 N N . ILE A 1 269 ? -40.346 -25.021 14.314 1.00 57.56 269 ILE A N 1
ATOM 1992 C CA . ILE A 1 269 ? -40.570 -26.352 14.904 1.00 57.56 269 ILE A CA 1
ATOM 1993 C C . ILE A 1 269 ? -42.016 -26.480 15.401 1.00 57.56 269 ILE A C 1
ATOM 1995 O O . ILE A 1 269 ? -42.695 -27.444 15.052 1.00 57.56 269 ILE A O 1
ATOM 1999 N N . VAL A 1 270 ? -42.532 -25.483 16.127 1.00 54.28 270 VAL A N 1
ATOM 2000 C CA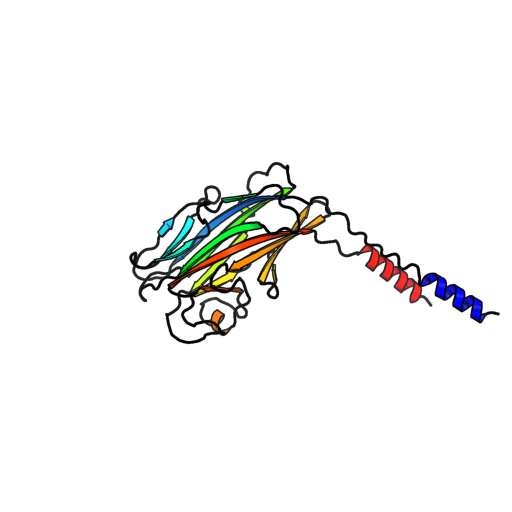 . VAL A 1 270 ? -43.918 -25.487 16.636 1.00 54.28 270 VAL A CA 1
ATOM 2001 C C . VAL A 1 270 ? -44.954 -25.474 15.502 1.00 54.28 270 VAL A C 1
ATOM 2003 O O . VAL A 1 270 ? -46.002 -26.105 15.624 1.00 54.28 270 VAL A O 1
ATOM 2006 N N . ALA A 1 271 ? -44.671 -24.807 14.380 1.00 49.91 271 ALA A N 1
ATOM 2007 C CA . ALA A 1 271 ? -45.535 -24.825 13.198 1.00 49.91 271 ALA A CA 1
ATOM 2008 C C . ALA A 1 271 ? -45.487 -26.163 12.432 1.00 49.91 271 ALA A C 1
ATOM 2010 O O . ALA A 1 271 ? -46.499 -26.560 11.857 1.00 49.91 271 ALA A O 1
ATOM 2011 N N . SER A 1 272 ? -44.344 -26.861 12.449 1.00 48.66 272 SER A N 1
ATOM 2012 C CA . SER A 1 272 ? -44.183 -28.199 11.853 1.00 48.66 272 SER A CA 1
ATOM 2013 C C . SER A 1 272 ? -44.800 -29.326 12.693 1.00 48.66 272 SER A C 1
ATOM 2015 O O . SER A 1 272 ? -45.070 -30.407 12.177 1.00 48.66 272 SER A O 1
ATOM 2017 N N . MET A 1 273 ? -45.061 -29.074 13.980 1.00 44.62 273 MET A N 1
ATOM 2018 C CA . MET A 1 273 ? -45.792 -29.972 14.877 1.00 44.62 273 MET A CA 1
ATOM 2019 C C . MET A 1 273 ? -47.310 -29.770 14.720 1.00 44.62 273 MET A C 1
ATOM 2021 O O . MET A 1 273 ? -47.996 -29.352 15.656 1.00 44.62 273 MET A O 1
ATOM 2025 N N . LYS A 1 274 ? -47.845 -30.038 13.524 1.00 41.28 274 LYS A N 1
ATOM 2026 C CA . LYS A 1 274 ? -49.287 -30.119 13.252 1.00 41.28 274 LYS A CA 1
ATOM 2027 C C . LYS A 1 274 ? -49.612 -31.192 12.227 1.00 41.28 274 LYS A C 1
ATOM 2029 O O . LYS A 1 274 ? -48.922 -31.233 11.190 1.00 41.28 274 LYS A O 1
#

Sequence (274 aa):
MNTLKKFITALTLSTLGFAFTTSATPIYTEWDFIVDSAFTSFAYTAGDGATNETMDNILLTAPTILAWGDQVSQSSLDISSGSLGNITGDDLPSGTAVQTALLIHNNISIPDDSKFLDTATLSTLLQLVPANTPFPAPVLGNALAFDILFKETLNTPGLCGGVPCGNDIFIMTMPPGVIFDGSEGTLNQQFSIFEHTYNIELKLVSTLNGTGLSVLHNDICDRVAGAGADCIGLTTIEGQSNEFQVMMTITYVPEPSTILLLSLALFGIVASMK

pLDDT: mean 85.96, std 16.32, range [39.03, 98.12]

Radius of gyration: 25.44 Å; Cα contacts (8 Å, |Δi|>4): 617; chains: 1; bounding box: 94×44×54 Å

Foldseek 3Di:
DPVVVVVVVVVVVPPPPPPPPPFPDDPFFWKKKKKAKAFLDWDKDQFEADKDFDLAGPVSRHGQKIWWAHVVWIKIWGFCPPVSRIDIDAGHGAQDKDFSTKIKIQFEDHDPRIIDTAKTWMWMDMFMDGGPDDTDDGDSVPTWIKIKGWDQFDQDADDFQRHGRRWIKIFIDGGPQWDADQVQLWIWHWDDDDHWIKIKIKWWAWPDDWDTWHQGQQSRQVNTPPGDHSTTTITHDHNDITMIGTMIHMHTDGDDPVVVVVVVVVVVVVVVVD

Nearest PDB structures (foldseek):
  6j9f-assembly1_A  TM=2.286E-01  e=1.293E+00  Xanthomonas oryzae pv. oryzae PXO99A
  3efm-assembly1_A  TM=1.734E-01  e=3.664E+00  Bordetella pertussis
  4ci3-assembly1_A  TM=1.328E-01  e=2.589E+00  Homo sapiens